Protein AF-A0A930IVH1-F1 (afdb_monomer_lite)

Radius of gyration: 24.21 Å; chains: 1; bounding box: 59×40×66 Å

Foldseek 3Di:
DVQDKAKEALDDPVTVDPPHDNDPVCVLFKHTMKIKGWDQDPVPRDIDMDIDDDIDGDCPNCVVVPDDDDDDDDDPDPPDDDDDDDPVPPDAADQVPDPPGDGDDLAVVDDPVQPDPPHQFEFAAAADFWAAFQVGDIHGQDADPPDGCHDHPGTHPPTGWHQDPVRDTDNPYYFHFAWDKDWDDPVLCPPVVNPHDRRQWRDWDDDPPDITTIGIDGDSVRGVVVVVVVVD

pLDDT: mean 92.39, std 6.96, range [52.5, 98.38]

Secondary structure (DSSP, 8-state):
--S--EEEE-BTTTB--TT-EE-HHHHHHEEEEEEEEEEE-TTT--EEEEEEEEEEE-TTTSTT-----------SSTT--------SSS-----TT-TT-----SBT-S-GGG-STTS--EEEE---SEEE-TTS-EEEPPEETTEESS-TTSBPTT--BEE-TTS-EE-SEEEE-SSEEEEE-HHHHT-GGGT--GGGEEEEEEETTEEEEEEEE-SHHHHHHHHHHHH-

Sequence (232 aa):
SDGKAITYASGGDDYAIPGAIIDPTFAKAFDGYVTAASAIDPETGRYYAMAEIMTSDNPTTNKDGNYKLSLEIYSKKDGQNVEVYGDARYVYFDSNKQSGFVNGTRNGSISDMACAANVISVGSYNVRNHWSSLDGYVYGYNKRGENDDFPPGEASRFSSFGTLADGRNLPLVCAPGASVISSVNTYAVNNPELGYTDAGLQGKLKKGDKTYYWHQSLGTSMATPVVAGAVA

Structure (mmCIF, N/CA/C/O backbone):
data_AF-A0A930IVH1-F1
#
_entry.id   AF-A0A930IVH1-F1
#
loop_
_atom_site.group_PDB
_atom_site.id
_atom_site.type_symbol
_atom_site.label_atom_id
_atom_site.label_alt_id
_atom_site.label_comp_id
_atom_site.label_asym_id
_atom_site.label_entity_id
_atom_site.label_seq_id
_atom_site.pdbx_PDB_ins_code
_atom_site.Cartn_x
_atom_site.Cartn_y
_atom_site.Cartn_z
_atom_site.occupancy
_atom_site.B_iso_or_equiv
_atom_site.auth_seq_id
_atom_site.auth_comp_id
_atom_site.auth_asym_id
_atom_site.auth_atom_id
_atom_site.pdbx_PDB_model_num
ATOM 1 N N . SER A 1 1 ? -24.393 8.430 17.017 1.00 52.50 1 SER A N 1
ATOM 2 C CA . SER A 1 1 ? -23.522 9.530 17.465 1.00 52.50 1 SER A CA 1
ATOM 3 C C . SER A 1 1 ? -23.779 10.714 16.560 1.00 52.50 1 SER A C 1
ATOM 5 O O . SER A 1 1 ? -23.997 10.521 15.370 1.00 52.50 1 SER A O 1
ATOM 7 N N . ASP A 1 2 ? -23.739 11.927 17.096 1.00 65.31 2 ASP A N 1
ATOM 8 C CA . ASP A 1 2 ? -24.010 13.174 16.358 1.00 65.31 2 ASP A CA 1
ATOM 9 C C . ASP A 1 2 ? -22.799 13.599 15.497 1.00 65.31 2 ASP A C 1
ATOM 11 O O . ASP A 1 2 ? -22.523 14.780 15.321 1.00 65.31 2 ASP A O 1
ATOM 15 N N . GLY A 1 3 ? -21.986 12.625 15.073 1.00 76.69 3 GLY A N 1
ATOM 16 C CA . GLY A 1 3 ? -20.692 12.801 14.411 1.00 76.69 3 GLY A CA 1
ATOM 17 C C . GLY A 1 3 ? -19.568 13.410 15.254 1.00 76.69 3 GLY A C 1
ATOM 18 O O . GLY A 1 3 ? -18.438 13.501 14.784 1.00 76.69 3 GLY A O 1
ATOM 19 N N . LYS A 1 4 ? -19.837 13.793 16.506 1.00 87.06 4 LYS A N 1
ATOM 20 C CA . LYS A 1 4 ? -18.813 14.331 17.409 1.0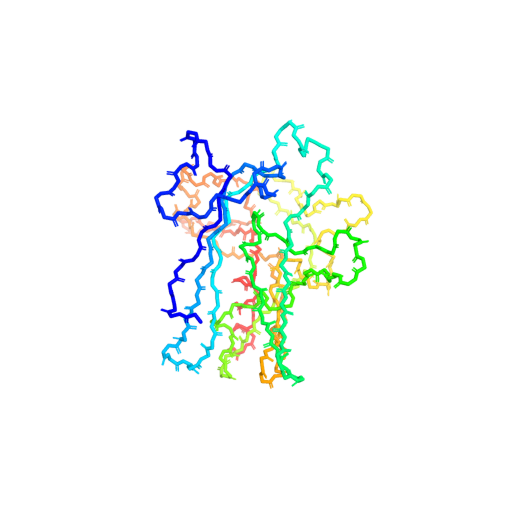0 87.06 4 LYS A CA 1
ATOM 21 C C . LYS A 1 4 ? -17.740 13.288 17.713 1.00 87.06 4 LYS A C 1
ATOM 23 O O . LYS A 1 4 ? -18.066 12.149 18.051 1.00 87.06 4 LYS A O 1
ATOM 28 N N . ALA A 1 5 ? -16.485 13.716 17.623 1.00 92.88 5 ALA A N 1
ATOM 29 C CA . ALA A 1 5 ? -15.344 12.913 18.023 1.00 92.88 5 ALA A CA 1
ATOM 30 C C . ALA A 1 5 ? -15.396 12.616 19.528 1.00 92.88 5 ALA A C 1
ATOM 32 O O . ALA A 1 5 ? -15.741 13.485 20.331 1.00 92.88 5 ALA A O 1
ATOM 33 N N . ILE A 1 6 ? -15.052 11.385 19.891 1.00 95.00 6 ILE A N 1
ATOM 34 C CA . ILE A 1 6 ? -14.871 10.940 21.270 1.00 95.00 6 ILE A CA 1
ATOM 35 C C . ILE A 1 6 ? -13.405 10.563 21.419 1.00 95.00 6 ILE A C 1
ATOM 37 O O . ILE A 1 6 ? -12.911 9.723 20.667 1.00 95.00 6 ILE A O 1
ATOM 41 N N . THR A 1 7 ? -12.731 11.167 22.392 1.00 96.12 7 THR A N 1
ATOM 42 C CA . THR A 1 7 ? -11.326 10.888 22.697 1.00 96.12 7 THR A CA 1
ATOM 43 C C . THR A 1 7 ? -11.219 10.240 24.064 1.00 96.12 7 THR A C 1
ATOM 45 O O . THR A 1 7 ? -11.707 10.792 25.048 1.00 96.12 7 THR A O 1
ATOM 48 N N . TYR A 1 8 ? -10.555 9.092 24.120 1.00 95.81 8 TYR A N 1
ATOM 49 C CA . TYR A 1 8 ? -10.077 8.466 25.347 1.00 95.81 8 TYR A CA 1
ATOM 50 C C . TYR A 1 8 ? -8.578 8.714 25.454 1.00 95.81 8 TYR A C 1
ATOM 52 O O . TYR A 1 8 ? -7.866 8.508 24.474 1.00 95.81 8 TYR A O 1
ATOM 60 N N . ALA A 1 9 ? -8.098 9.161 26.611 1.00 96.81 9 ALA A N 1
ATOM 61 C CA . ALA A 1 9 ? -6.682 9.455 26.825 1.00 96.81 9 ALA A CA 1
ATOM 62 C C . ALA A 1 9 ? -6.193 8.920 28.174 1.00 96.81 9 ALA A C 1
ATOM 64 O O . ALA A 1 9 ? -6.975 8.759 29.113 1.00 96.81 9 ALA A O 1
ATOM 65 N N . SER A 1 10 ? -4.886 8.670 28.277 1.00 95.62 10 SER A N 1
ATOM 66 C CA . SER A 1 10 ? -4.241 8.249 29.526 1.00 95.62 10 SER A CA 1
ATOM 67 C C . SER A 1 10 ? -4.133 9.385 30.552 1.00 95.62 10 SER A C 1
ATOM 69 O O . SER A 1 10 ? -4.006 9.128 31.748 1.00 95.62 10 SER A O 1
ATOM 71 N N . GLY A 1 11 ? -4.225 10.643 30.106 1.00 92.25 11 GLY A N 1
ATOM 72 C CA . GLY A 1 11 ? -4.070 11.826 30.952 1.00 92.25 11 GLY A CA 1
ATOM 73 C C . GLY A 1 11 ? -2.608 12.108 31.311 1.00 92.25 11 GLY A C 1
ATOM 74 O O . GLY A 1 11 ? -1.699 11.763 30.559 1.00 92.25 11 GLY A O 1
ATOM 75 N N . GLY A 1 12 ? -2.385 12.756 32.458 1.00 86.88 12 GLY A N 1
ATOM 76 C CA . GLY A 1 12 ? -1.064 13.270 32.844 1.00 86.88 12 GLY A CA 1
ATOM 77 C C . GLY A 1 12 ? -0.656 14.507 32.039 1.00 86.88 12 GLY A C 1
ATOM 78 O O . GLY A 1 12 ? -1.459 15.041 31.278 1.00 86.88 12 GLY A O 1
ATOM 79 N N . ASP A 1 13 ? 0.584 14.964 32.212 1.00 84.25 13 ASP A N 1
ATOM 80 C CA . ASP A 1 13 ? 1.069 16.199 31.576 1.00 84.25 13 ASP A CA 1
ATOM 81 C C . ASP A 1 13 ? 1.161 16.070 30.043 1.00 84.25 13 ASP A C 1
ATOM 83 O O . ASP A 1 13 ? 0.844 17.018 29.325 1.00 84.25 13 ASP A O 1
ATOM 87 N N . ASP A 1 14 ? 1.512 14.881 29.540 1.00 86.00 14 ASP A N 1
ATOM 88 C CA . ASP A 1 14 ? 1.735 14.633 28.108 1.00 86.00 14 ASP A CA 1
ATOM 89 C C . ASP A 1 14 ? 0.436 14.411 27.307 1.00 86.00 14 ASP A C 1
ATOM 91 O O . ASP A 1 14 ? 0.400 14.669 26.104 1.00 86.00 14 ASP A O 1
ATOM 95 N N . TYR A 1 15 ? -0.650 13.964 27.958 1.00 90.94 15 TYR A N 1
ATOM 96 C CA . TYR A 1 15 ? -1.922 13.626 27.296 1.00 90.94 15 TYR A CA 1
ATOM 97 C C . TYR A 1 15 ? -3.152 14.262 27.966 1.00 90.94 15 TYR A C 1
ATOM 99 O O . TYR A 1 15 ? -4.262 13.723 27.898 1.00 90.94 15 TYR A O 1
ATOM 107 N N . ALA A 1 16 ? -2.987 15.436 28.586 1.00 86.25 16 ALA A N 1
ATOM 108 C CA . ALA A 1 16 ? -4.082 16.278 29.082 1.00 86.25 16 ALA A CA 1
ATOM 109 C C . ALA A 1 16 ? -4.852 16.961 27.931 1.00 86.25 16 ALA A C 1
ATOM 111 O O . ALA A 1 16 ? -4.877 18.185 27.801 1.00 86.25 16 ALA A O 1
ATOM 112 N N . ILE A 1 17 ? -5.486 16.161 27.072 1.00 91.25 17 ILE A N 1
ATOM 113 C CA . ILE A 1 17 ? -6.228 16.642 25.904 1.00 91.25 17 ILE A CA 1
ATOM 114 C C . ILE A 1 17 ? -7.558 17.275 26.360 1.00 91.25 17 ILE A C 1
ATOM 116 O O . ILE A 1 17 ? -8.372 16.597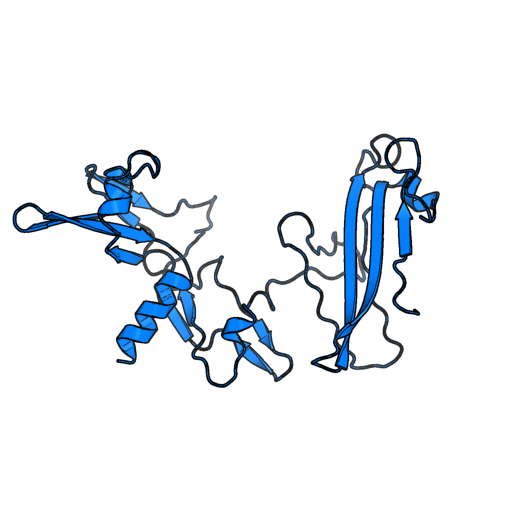 26.998 1.00 91.25 17 ILE A O 1
ATOM 120 N N . PRO A 1 18 ? -7.835 18.553 26.030 1.00 91.12 18 PRO A N 1
ATOM 121 C CA . PRO A 1 18 ? -9.088 19.202 26.405 1.00 91.12 18 PRO A CA 1
ATOM 122 C C . PRO A 1 18 ? -10.317 18.455 25.873 1.00 91.12 18 PRO A C 1
ATOM 124 O O . PRO A 1 18 ? -10.457 18.238 24.672 1.00 91.12 18 PRO A O 1
ATOM 127 N N . GLY A 1 19 ? -11.232 18.088 26.774 1.00 91.19 19 GLY A N 1
ATOM 128 C CA . GLY A 1 19 ? -12.469 17.380 26.428 1.00 91.19 19 GLY A CA 1
ATOM 129 C C . GLY A 1 19 ? -12.324 15.866 26.240 1.00 91.19 19 GLY A C 1
ATOM 130 O O . GLY A 1 19 ? -13.332 15.208 25.985 1.00 91.19 19 GLY A O 1
ATOM 131 N N . ALA A 1 20 ? -11.121 15.305 26.400 1.00 94.56 20 ALA A N 1
ATOM 132 C CA . ALA A 1 20 ? -10.932 13.861 26.412 1.00 94.56 20 ALA A CA 1
ATOM 133 C C . ALA A 1 20 ? -11.480 13.225 27.698 1.00 94.56 20 ALA A C 1
ATOM 135 O O . ALA A 1 20 ? -11.440 13.803 28.787 1.00 94.56 20 ALA A O 1
ATOM 136 N N . ILE A 1 21 ? -11.968 11.997 27.562 1.00 96.19 21 ILE A N 1
ATOM 137 C CA . ILE A 1 21 ? -12.344 11.134 28.672 1.00 96.19 21 ILE A CA 1
ATOM 138 C C . ILE A 1 21 ? -11.065 10.477 29.186 1.00 96.19 21 ILE A C 1
ATOM 140 O O . ILE A 1 21 ? -10.429 9.697 28.476 1.00 96.19 21 ILE A O 1
ATOM 144 N N . ILE A 1 22 ? -10.693 10.786 30.427 1.00 95.50 22 ILE A N 1
ATOM 145 C CA . ILE A 1 22 ? -9.582 10.104 31.090 1.00 95.50 22 ILE A CA 1
ATOM 146 C C . ILE A 1 22 ? -10.112 8.796 31.665 1.00 95.50 22 ILE A C 1
ATOM 148 O O . ILE A 1 22 ? -10.823 8.793 32.671 1.00 95.50 22 ILE A O 1
ATOM 152 N N . ASP A 1 23 ? -9.800 7.693 30.990 1.00 92.31 23 ASP A N 1
ATOM 153 C CA . ASP A 1 23 ? -10.243 6.361 31.390 1.00 92.31 23 ASP A CA 1
ATOM 154 C C . ASP A 1 23 ? -9.141 5.654 32.201 1.00 92.31 23 ASP A C 1
ATOM 156 O O . ASP A 1 23 ? -8.052 5.410 31.674 1.00 92.31 23 ASP A O 1
ATOM 160 N N . PRO A 1 24 ? -9.386 5.300 33.478 1.00 92.62 24 PRO A N 1
ATOM 161 C CA . PRO A 1 24 ? -8.371 4.667 34.320 1.00 92.62 24 PRO A CA 1
ATOM 162 C C . PRO A 1 24 ? -7.912 3.293 33.820 1.00 92.62 24 PRO A C 1
ATOM 164 O O . PRO A 1 24 ? -6.783 2.886 34.094 1.00 92.62 24 PRO A O 1
ATOM 167 N N . THR A 1 25 ? -8.772 2.560 33.108 1.00 93.56 25 THR A N 1
ATOM 168 C CA . THR A 1 25 ? -8.421 1.256 32.529 1.00 93.56 25 THR A CA 1
ATOM 169 C C . THR A 1 25 ? -7.484 1.453 31.347 1.00 93.56 25 THR A C 1
ATOM 171 O O . THR A 1 25 ? -6.465 0.768 31.257 1.00 93.56 25 THR A O 1
ATOM 174 N N . PHE A 1 26 ? -7.787 2.427 30.486 1.00 94.81 26 PHE A N 1
ATOM 175 C CA . PHE A 1 26 ? -6.919 2.830 29.388 1.00 94.81 26 PHE A CA 1
ATOM 176 C C . PHE A 1 26 ? -5.565 3.323 29.909 1.00 94.81 26 PHE A C 1
ATOM 178 O O . PHE A 1 26 ? -4.544 2.784 29.501 1.00 94.81 26 PHE A O 1
ATOM 185 N N . ALA A 1 27 ? -5.545 4.246 30.877 1.00 94.88 27 ALA A N 1
ATOM 186 C CA . ALA A 1 27 ? -4.315 4.795 31.461 1.00 94.88 27 ALA A CA 1
ATOM 187 C C . ALA A 1 27 ? -3.441 3.736 32.157 1.00 94.88 27 ALA A C 1
ATOM 189 O O . ALA A 1 27 ? -2.220 3.846 32.197 1.00 94.88 27 ALA A O 1
ATOM 190 N N . LYS A 1 28 ? -4.052 2.676 32.701 1.00 94.50 28 LYS A N 1
ATOM 191 C CA . LYS A 1 28 ? -3.312 1.530 33.248 1.00 94.50 28 LYS A CA 1
ATOM 192 C C . LYS A 1 28 ? -2.641 0.703 32.146 1.00 94.50 28 LYS A C 1
ATOM 194 O O . LYS A 1 28 ? -1.609 0.081 32.394 1.00 94.50 28 LYS A O 1
ATOM 199 N N . ALA A 1 29 ? -3.228 0.617 30.961 1.00 96.12 29 ALA A N 1
ATOM 200 C CA . ALA A 1 29 ? -2.710 -0.219 29.883 1.00 96.12 29 ALA A CA 1
ATOM 201 C C . ALA A 1 29 ? -1.772 0.545 28.935 1.00 96.12 29 ALA A C 1
ATOM 203 O O . ALA A 1 29 ? -0.808 -0.032 28.428 1.00 96.12 29 ALA A O 1
ATOM 204 N N . PHE A 1 30 ? -2.024 1.832 28.718 1.00 96.12 30 PHE A N 1
ATOM 205 C CA . PHE A 1 30 ? -1.433 2.606 27.636 1.00 96.12 30 PHE A CA 1
ATOM 206 C C . PHE A 1 30 ? -1.088 4.028 28.068 1.00 96.12 30 PHE A C 1
ATOM 208 O O . PHE A 1 30 ? -1.799 4.630 28.871 1.00 96.12 30 PHE A O 1
ATOM 215 N N . ASP A 1 31 ? -0.049 4.570 27.438 1.00 95.56 31 ASP A N 1
ATOM 216 C CA . ASP A 1 31 ? 0.239 6.001 27.405 1.00 95.56 31 ASP A CA 1
ATOM 217 C C . ASP A 1 31 ? -0.151 6.517 26.016 1.00 95.56 31 ASP A C 1
ATOM 219 O O . ASP A 1 31 ? 0.299 5.963 25.007 1.00 95.56 31 ASP A O 1
ATOM 223 N N . GLY A 1 32 ? -1.028 7.521 25.947 1.00 95.94 32 GLY A N 1
ATOM 224 C CA . GLY A 1 32 ? -1.514 8.054 24.675 1.00 95.94 32 GLY A CA 1
ATOM 225 C C . GLY A 1 32 ? -3.001 8.386 24.642 1.00 95.94 32 GLY A C 1
ATOM 226 O O . GLY A 1 32 ? -3.624 8.685 25.664 1.00 95.94 32 GLY A O 1
ATOM 227 N N . TYR A 1 33 ? -3.579 8.319 23.443 1.00 95.88 33 TYR A N 1
ATOM 228 C CA . TYR A 1 33 ? -4.999 8.518 23.193 1.00 95.88 33 TYR A CA 1
ATOM 229 C C . TYR A 1 33 ? -5.530 7.711 22.002 1.00 95.88 33 TYR A C 1
ATOM 231 O O . TYR A 1 33 ? -4.803 7.312 21.087 1.00 95.88 33 TYR A O 1
ATOM 239 N N . VAL A 1 34 ? -6.847 7.519 22.010 1.00 95.75 34 VAL A N 1
ATOM 240 C CA . VAL A 1 34 ? -7.644 7.031 20.885 1.00 95.75 34 VAL A CA 1
ATOM 241 C C . VAL A 1 34 ? -8.788 8.009 20.671 1.00 95.75 34 VAL A C 1
ATOM 243 O O . VAL A 1 34 ? -9.595 8.230 21.575 1.00 95.75 34 VAL A O 1
ATOM 246 N N . THR A 1 35 ? -8.879 8.575 19.474 1.00 95.44 35 THR A N 1
ATOM 247 C CA . THR A 1 35 ? -9.996 9.424 19.059 1.00 95.44 35 THR A CA 1
ATOM 248 C C . THR A 1 35 ? -10.789 8.703 17.989 1.00 95.44 35 THR A C 1
ATOM 250 O O . THR A 1 35 ? -10.210 8.251 17.010 1.00 95.44 35 THR A O 1
ATOM 253 N N . ALA A 1 36 ? -12.108 8.620 18.135 1.00 94.88 36 ALA A N 1
ATOM 254 C CA . ALA A 1 36 ? -12.986 8.065 17.114 1.00 94.88 36 ALA A CA 1
ATOM 255 C C . ALA A 1 36 ? -14.117 9.036 16.779 1.00 94.88 36 ALA A C 1
ATOM 257 O O . ALA A 1 36 ? -14.736 9.626 17.665 1.00 94.88 36 ALA A O 1
ATOM 258 N N . ALA A 1 37 ? -14.417 9.171 15.493 1.00 94.75 37 ALA A N 1
ATOM 259 C CA . ALA A 1 37 ? -15.559 9.920 14.990 1.00 94.75 37 ALA A CA 1
ATOM 260 C C . ALA A 1 37 ? -16.257 9.122 13.890 1.00 94.75 37 ALA A C 1
ATOM 262 O O . ALA A 1 37 ? -15.670 8.237 13.271 1.00 94.75 37 ALA A O 1
ATOM 263 N N . SER A 1 38 ? -17.521 9.440 13.638 1.00 94.50 38 SER A N 1
ATOM 264 C CA . SER A 1 38 ? -18.328 8.784 12.611 1.00 94.50 38 SER A CA 1
ATOM 265 C C . SER A 1 38 ? -19.026 9.816 11.749 1.00 94.50 38 SER A C 1
ATOM 267 O O . SER A 1 38 ? -19.477 10.832 12.271 1.00 94.50 38 SER A O 1
ATOM 269 N N . ALA A 1 39 ? -19.227 9.523 10.476 1.00 94.19 39 ALA A N 1
ATOM 270 C CA . ALA A 1 39 ? -20.018 10.363 9.593 1.00 94.19 39 ALA A CA 1
ATOM 271 C C . ALA A 1 39 ? -20.742 9.513 8.544 1.00 94.19 39 ALA A C 1
ATOM 273 O O . ALA A 1 39 ? -20.589 8.290 8.483 1.00 94.19 39 ALA A O 1
ATOM 274 N N . ILE A 1 40 ? -21.591 10.176 7.765 1.00 94.19 40 ILE A N 1
ATOM 275 C CA . ILE A 1 40 ? -22.180 9.618 6.553 1.00 94.19 40 ILE A CA 1
ATOM 276 C C . ILE A 1 40 ? -21.454 10.297 5.403 1.00 94.19 40 ILE A C 1
ATOM 278 O O . ILE A 1 40 ? -21.450 11.525 5.326 1.00 94.19 40 ILE A O 1
ATOM 282 N N . ASP A 1 41 ? -20.824 9.498 4.555 1.00 90.81 41 ASP A N 1
ATOM 283 C CA . ASP A 1 41 ? -20.195 9.958 3.326 1.00 90.81 41 ASP A CA 1
ATOM 284 C C . ASP A 1 41 ? -21.289 10.559 2.417 1.00 90.81 41 ASP A C 1
ATOM 286 O O . ASP A 1 41 ? -22.265 9.864 2.103 1.00 90.81 41 ASP A O 1
ATOM 290 N N . PRO A 1 42 ? -21.215 11.858 2.074 1.00 92.81 42 PRO A N 1
ATOM 291 C CA . PRO A 1 42 ? -22.301 12.534 1.372 1.00 92.81 42 PRO A CA 1
ATOM 292 C C . PRO A 1 42 ? -22.464 12.073 -0.083 1.00 92.81 42 PRO A C 1
ATOM 294 O O . PRO A 1 42 ? -23.560 12.190 -0.630 1.00 92.81 42 PRO A O 1
ATOM 297 N N . GLU A 1 43 ? -21.420 11.527 -0.703 1.00 91.75 43 GLU A N 1
ATOM 298 C CA . GLU A 1 43 ? -21.428 11.050 -2.085 1.00 91.75 43 GLU A CA 1
ATOM 299 C C . GLU A 1 43 ? -22.063 9.659 -2.217 1.00 91.75 43 GLU A C 1
ATOM 301 O O . GLU A 1 43 ? -22.797 9.384 -3.169 1.00 91.75 43 GLU A O 1
ATOM 306 N N . THR A 1 44 ? -21.789 8.770 -1.265 1.00 89.31 44 THR A N 1
ATOM 307 C CA . THR A 1 44 ? -22.203 7.359 -1.299 1.00 89.31 44 THR A CA 1
ATOM 308 C C . THR A 1 44 ? -23.370 7.049 -0.365 1.00 89.31 44 THR A C 1
ATOM 310 O O . THR A 1 44 ? -23.994 5.992 -0.488 1.00 89.31 44 THR A O 1
ATOM 313 N N . GLY A 1 45 ? -23.653 7.933 0.595 1.00 91.75 45 GLY A N 1
ATOM 314 C CA . GLY A 1 45 ? -24.624 7.711 1.666 1.00 91.75 45 GLY A CA 1
ATOM 315 C C . GLY A 1 45 ? -24.209 6.623 2.662 1.00 91.75 45 GLY A C 1
ATOM 316 O O . GLY A 1 45 ? -25.040 6.167 3.451 1.00 91.75 45 GLY A O 1
ATOM 317 N N . ARG A 1 46 ? -22.952 6.160 2.623 1.00 90.25 46 ARG A N 1
ATOM 318 C CA . ARG A 1 46 ? -22.458 5.092 3.499 1.00 90.25 46 ARG A CA 1
ATOM 319 C C . ARG A 1 46 ? -22.001 5.651 4.840 1.00 90.25 46 ARG A C 1
ATOM 321 O O . ARG A 1 46 ? -21.380 6.706 4.918 1.00 90.25 46 ARG A O 1
ATOM 328 N N . TYR A 1 47 ? -22.279 4.906 5.904 1.00 91.81 47 TYR A N 1
ATOM 329 C CA . TYR A 1 47 ? -21.708 5.189 7.216 1.00 91.81 47 TYR A CA 1
ATOM 330 C C . TYR A 1 47 ? -20.225 4.831 7.221 1.00 91.81 47 TYR A C 1
ATOM 332 O O . TYR A 1 47 ? -19.858 3.735 6.799 1.00 91.81 47 TYR A O 1
ATOM 340 N N . TYR A 1 48 ? -19.398 5.715 7.765 1.00 92.69 48 TYR A N 1
ATOM 341 C CA . TYR A 1 48 ? -18.003 5.419 8.055 1.00 92.69 48 TYR A CA 1
ATOM 342 C C . TYR A 1 48 ? -17.618 5.915 9.448 1.00 92.69 48 TYR A C 1
ATOM 344 O O . TYR A 1 48 ? -18.261 6.796 10.029 1.00 92.69 48 TYR A O 1
ATOM 352 N N . ALA A 1 49 ? -16.557 5.325 9.987 1.00 93.75 49 ALA A N 1
ATOM 353 C CA . ALA A 1 49 ? -15.897 5.788 11.192 1.00 93.75 49 ALA A CA 1
ATOM 354 C C . ALA A 1 49 ? -14.402 5.927 10.920 1.00 93.75 49 ALA A C 1
ATOM 356 O O . ALA A 1 49 ? -13.825 5.141 10.171 1.00 93.75 49 ALA A O 1
ATOM 357 N N . MET A 1 50 ? -13.788 6.931 11.529 1.00 93.44 50 MET A N 1
ATOM 358 C CA . MET A 1 50 ? -12.345 7.123 11.516 1.00 93.44 50 MET A CA 1
ATOM 359 C C . MET A 1 50 ? -11.844 7.098 12.946 1.00 93.44 50 MET A C 1
ATOM 361 O O . MET A 1 50 ? -12.465 7.692 13.832 1.00 93.44 50 MET A O 1
ATOM 365 N N . ALA A 1 51 ? -10.722 6.416 13.145 1.00 93.62 51 ALA A N 1
ATOM 366 C CA . ALA A 1 51 ? -10.013 6.398 14.406 1.00 93.62 51 ALA A CA 1
ATOM 367 C C . ALA A 1 51 ? -8.603 6.953 14.207 1.00 93.62 51 ALA A C 1
ATOM 369 O O . ALA A 1 51 ? -7.880 6.524 13.309 1.00 93.62 51 ALA A O 1
ATOM 370 N N . GLU A 1 52 ? -8.223 7.892 15.060 1.00 93.56 52 GLU A N 1
ATOM 371 C CA . GLU A 1 52 ? -6.849 8.330 15.242 1.00 93.56 52 GLU A CA 1
ATOM 372 C C . GLU A 1 52 ? -6.310 7.668 16.507 1.00 93.56 52 GLU A C 1
ATOM 374 O O . GLU A 1 52 ? -6.949 7.696 17.561 1.00 93.56 52 GLU A O 1
ATOM 379 N N . ILE A 1 53 ? -5.148 7.035 16.384 1.00 93.38 53 ILE A N 1
ATOM 380 C CA . ILE A 1 53 ? -4.557 6.221 17.439 1.00 93.38 53 ILE A CA 1
ATOM 381 C C . ILE A 1 53 ? -3.110 6.670 17.607 1.00 93.38 53 ILE A C 1
ATOM 383 O O . ILE A 1 53 ? -2.299 6.520 16.695 1.00 93.38 53 ILE A O 1
ATOM 387 N N . MET A 1 54 ? -2.788 7.188 18.789 1.00 93.75 54 MET A N 1
ATOM 388 C CA . MET A 1 54 ? -1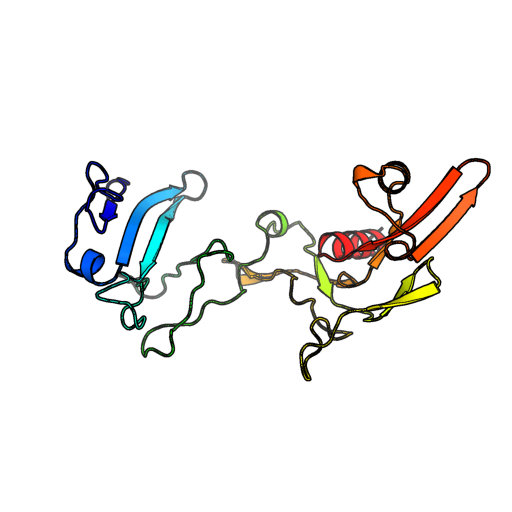.420 7.468 19.211 1.00 93.75 54 MET A CA 1
ATOM 389 C C . MET A 1 54 ? -1.244 6.871 20.595 1.00 93.75 54 MET A C 1
ATOM 391 O O . MET A 1 54 ? -1.689 7.441 21.582 1.00 93.75 54 MET A O 1
ATOM 395 N N . THR A 1 55 ? -0.639 5.693 20.672 1.00 92.56 55 THR A N 1
ATOM 396 C CA . THR A 1 55 ? -0.477 4.980 21.940 1.00 92.56 55 THR A CA 1
ATOM 397 C C . THR A 1 55 ? 0.767 4.109 21.923 1.00 92.56 55 THR A C 1
ATOM 399 O O . THR A 1 55 ? 1.151 3.554 20.892 1.00 92.56 55 THR A O 1
ATOM 402 N N . SER A 1 56 ? 1.365 3.977 23.101 1.00 93.62 56 SER A N 1
ATOM 403 C CA . SER A 1 56 ? 2.312 2.927 23.455 1.00 93.62 56 SER A CA 1
ATOM 404 C C . SER A 1 56 ? 1.828 2.170 24.691 1.00 93.62 56 SER A C 1
ATOM 406 O O . SER A 1 56 ? 0.976 2.663 25.435 1.00 93.62 56 SER A O 1
ATOM 408 N N . ASP A 1 57 ? 2.392 0.988 24.941 1.00 95.56 57 ASP A N 1
ATOM 409 C CA . ASP A 1 57 ? 2.195 0.278 26.208 1.00 95.56 57 ASP A CA 1
ATOM 410 C C . ASP A 1 57 ? 2.667 1.162 27.376 1.00 95.56 57 ASP A C 1
ATOM 412 O O . ASP A 1 57 ? 3.735 1.775 27.302 1.00 95.56 57 ASP A O 1
ATOM 416 N N . ASN A 1 58 ? 1.888 1.221 28.463 1.00 95.06 58 ASN A N 1
ATOM 417 C CA . ASN A 1 58 ? 2.330 1.916 29.669 1.00 95.06 58 ASN A CA 1
ATOM 418 C C . ASN A 1 58 ? 3.601 1.226 30.214 1.00 95.06 58 ASN A C 1
ATOM 420 O O . ASN A 1 58 ? 3.562 0.023 30.515 1.00 95.06 58 ASN A O 1
ATOM 424 N N . PRO A 1 59 ? 4.711 1.958 30.416 1.00 93.56 59 PRO A N 1
ATOM 425 C CA . PRO A 1 59 ? 6.018 1.377 30.720 1.00 93.56 59 PRO A CA 1
ATOM 426 C C . PRO A 1 59 ? 6.103 0.769 32.124 1.00 93.56 59 PRO A C 1
ATOM 428 O O . PRO A 1 59 ? 7.064 0.066 32.434 1.00 93.56 59 PRO A O 1
ATOM 431 N N . THR A 1 60 ? 5.118 1.033 32.985 1.00 93.69 60 THR A N 1
ATOM 432 C CA . THR A 1 60 ? 5.078 0.534 34.362 1.00 93.69 60 THR A CA 1
ATOM 433 C C . THR A 1 60 ? 4.060 -0.592 34.512 1.00 93.69 60 THR A C 1
ATOM 435 O O . THR A 1 60 ? 4.398 -1.675 34.993 1.00 93.69 60 THR A O 1
ATOM 438 N N . THR A 1 61 ? 2.813 -0.360 34.099 1.00 95.31 61 THR A N 1
ATOM 439 C CA . THR A 1 61 ? 1.678 -1.260 34.364 1.00 95.31 61 THR A CA 1
ATOM 440 C C . THR A 1 61 ? 1.320 -2.180 33.197 1.00 95.31 61 THR A C 1
ATOM 442 O O . THR A 1 61 ? 0.581 -3.144 33.409 1.00 95.31 61 THR A O 1
ATOM 445 N N . ASN A 1 62 ? 1.888 -1.954 32.008 1.00 96.00 62 ASN A N 1
ATOM 446 C CA . ASN A 1 62 ? 1.777 -2.837 30.842 1.00 96.00 62 ASN A CA 1
ATOM 447 C C . ASN A 1 62 ? 3.141 -3.145 30.190 1.00 96.00 62 ASN A C 1
ATOM 449 O O . ASN A 1 62 ? 3.222 -3.457 29.008 1.00 96.00 62 ASN A O 1
ATOM 453 N N . LYS A 1 63 ? 4.230 -3.104 30.966 1.00 94.06 63 LYS A N 1
ATOM 454 C CA . LYS A 1 63 ? 5.605 -3.312 30.472 1.00 94.06 63 LYS A CA 1
ATOM 455 C C . LYS A 1 63 ? 5.828 -4.636 29.724 1.00 94.06 63 LYS A C 1
ATOM 457 O O . LYS A 1 63 ? 6.691 -4.720 28.859 1.00 94.06 63 LYS A O 1
ATOM 462 N N . ASP A 1 64 ? 5.067 -5.667 30.086 1.00 92.50 64 ASP A N 1
ATOM 463 C CA . ASP A 1 64 ? 5.176 -7.012 29.514 1.00 92.50 64 ASP A CA 1
ATOM 464 C C . ASP A 1 64 ? 4.223 -7.199 28.312 1.00 92.50 64 ASP A C 1
ATOM 466 O O . ASP A 1 64 ? 4.174 -8.275 27.720 1.00 92.50 64 ASP A O 1
ATOM 470 N N . GLY A 1 65 ? 3.449 -6.166 27.949 1.00 89.62 65 GLY A N 1
ATOM 471 C CA . GLY A 1 65 ? 2.516 -6.186 26.822 1.00 89.62 65 GLY A CA 1
ATOM 472 C C . GLY A 1 65 ? 1.303 -7.098 27.028 1.00 89.62 65 GLY A C 1
ATOM 473 O O . GLY A 1 65 ? 0.773 -7.630 26.052 1.00 89.62 65 GLY A O 1
ATOM 474 N N . ASN A 1 66 ? 0.875 -7.300 28.278 1.00 90.25 66 ASN A N 1
ATOM 475 C CA . ASN A 1 66 ? -0.256 -8.165 28.636 1.00 90.25 66 ASN A CA 1
ATOM 476 C C . ASN A 1 66 ? -1.622 -7.565 28.266 1.00 90.25 66 ASN A C 1
ATOM 478 O O . ASN A 1 66 ? -2.595 -8.305 28.132 1.00 90.25 66 ASN A O 1
ATOM 482 N N . TYR A 1 67 ? -1.706 -6.244 28.101 1.00 92.38 67 TYR A N 1
ATOM 483 C CA . TYR A 1 67 ? -2.887 -5.560 27.583 1.00 92.38 67 TYR A CA 1
ATOM 484 C C . TYR A 1 67 ? -2.637 -5.138 26.134 1.00 92.38 67 TYR A C 1
ATOM 486 O O . TYR A 1 67 ? -1.572 -4.614 25.805 1.00 92.38 67 TYR A O 1
ATOM 494 N N . LYS A 1 68 ? -3.628 -5.366 25.267 1.00 91.75 68 LYS A N 1
ATOM 495 C CA . LYS A 1 68 ? -3.608 -4.987 23.849 1.00 91.75 68 LYS A CA 1
ATOM 496 C C . LYS A 1 68 ? -4.855 -4.191 23.507 1.00 91.75 68 LYS A C 1
ATOM 498 O O . LYS A 1 68 ? -5.939 -4.489 24.007 1.00 91.75 68 LYS A O 1
ATOM 503 N N . LEU A 1 69 ? -4.689 -3.177 22.662 1.00 92.00 69 LEU A N 1
ATOM 504 C CA . LEU A 1 69 ? -5.811 -2.435 22.110 1.00 92.00 69 LEU A CA 1
ATOM 505 C C . LEU A 1 69 ? -6.522 -3.331 21.094 1.00 92.00 69 LEU A C 1
ATOM 507 O O . LEU A 1 69 ? -5.874 -3.931 20.237 1.00 92.00 69 LEU A O 1
ATOM 511 N N . SER A 1 70 ? -7.843 -3.430 21.199 1.00 92.44 70 SER A N 1
ATOM 512 C CA . SER A 1 70 ? -8.654 -4.236 20.293 1.00 92.44 70 SER A CA 1
ATOM 513 C C . SER A 1 70 ? -9.797 -3.411 19.706 1.00 92.44 70 SER A C 1
ATOM 515 O O . SER A 1 70 ? -10.237 -2.427 20.301 1.00 92.44 70 SER A O 1
ATOM 517 N N . LEU A 1 71 ? -10.237 -3.794 18.507 1.00 92.00 71 LEU A N 1
ATOM 518 C CA . LEU A 1 71 ? -11.380 -3.204 17.822 1.00 92.00 71 LEU A CA 1
ATOM 519 C C . LEU A 1 71 ? -12.485 -4.251 17.750 1.00 92.00 71 LEU A C 1
ATOM 521 O O . LEU A 1 71 ? -12.321 -5.287 17.108 1.00 92.00 71 LEU A O 1
ATOM 525 N N . GLU A 1 72 ? -13.614 -3.954 18.380 1.00 92.12 72 GLU A N 1
ATOM 526 C CA . GLU A 1 72 ? -14.792 -4.812 18.365 1.00 92.12 72 GLU A CA 1
ATOM 527 C C . GLU A 1 72 ? -15.926 -4.119 17.609 1.00 92.12 72 GLU A C 1
ATOM 529 O O . GLU A 1 72 ? -16.271 -2.967 17.881 1.00 92.12 72 GLU A O 1
ATOM 534 N N . ILE A 1 73 ? -16.502 -4.821 16.634 1.00 90.50 73 ILE A N 1
ATOM 535 C CA . ILE A 1 73 ? -17.554 -4.297 15.763 1.00 90.50 73 ILE A CA 1
ATOM 536 C C . ILE A 1 73 ? -18.785 -5.178 15.928 1.00 90.50 73 ILE A C 1
ATOM 538 O O . ILE A 1 73 ? -18.757 -6.373 15.645 1.00 90.50 73 ILE A O 1
ATOM 542 N N . TYR A 1 74 ? -19.881 -4.559 16.356 1.00 89.81 74 TYR A N 1
ATOM 543 C CA . TYR A 1 74 ? -21.154 -5.226 16.595 1.00 89.81 74 TYR A CA 1
ATOM 544 C C . TYR A 1 74 ? -22.216 -4.702 15.634 1.00 89.81 74 TYR A C 1
ATOM 546 O O . TYR A 1 74 ? -22.363 -3.492 15.451 1.00 89.81 74 TYR A O 1
ATOM 554 N N . SER A 1 75 ? -23.011 -5.609 15.069 1.00 89.00 75 SER A N 1
ATOM 555 C CA . SER A 1 75 ? -24.182 -5.251 14.270 1.00 89.00 75 SER A CA 1
ATOM 556 C C . SER A 1 75 ? -25.470 -5.597 15.010 1.00 89.00 75 SER A C 1
ATOM 558 O O . SER A 1 75 ? -25.590 -6.656 15.617 1.00 89.00 75 SER A O 1
ATOM 560 N N . LYS A 1 76 ? -26.473 -4.716 14.913 1.00 90.06 76 LYS A N 1
ATOM 561 C CA . LYS A 1 76 ? -27.842 -4.992 15.388 1.00 90.06 76 LYS A CA 1
ATOM 562 C C . LYS A 1 76 ? -28.642 -5.878 14.426 1.00 90.06 76 LYS A C 1
ATOM 564 O O . LYS A 1 76 ? -29.753 -6.278 14.759 1.00 90.06 76 LYS A O 1
ATOM 569 N N . LYS A 1 77 ? -28.134 -6.088 13.209 1.00 92.38 77 LYS A N 1
ATOM 570 C CA . LYS A 1 77 ? -28.787 -6.848 12.140 1.00 92.38 77 LYS A CA 1
ATOM 571 C C . LYS A 1 77 ? -27.797 -7.813 11.506 1.00 92.38 77 LYS A C 1
ATOM 573 O O . LYS A 1 77 ? -26.659 -7.432 11.228 1.00 92.38 77 LYS A O 1
ATOM 578 N N . ASP A 1 78 ? -28.258 -9.013 11.205 1.00 89.75 78 ASP A N 1
ATOM 579 C CA . ASP A 1 78 ? -27.449 -10.001 10.500 1.00 89.75 78 ASP A CA 1
ATOM 580 C C . ASP A 1 78 ? -27.145 -9.555 9.059 1.00 89.75 78 ASP A C 1
ATOM 582 O O . ASP A 1 78 ? -27.875 -8.757 8.461 1.00 89.75 78 ASP A O 1
ATOM 586 N N . GLY A 1 79 ? -26.041 -10.062 8.504 1.00 86.38 79 GLY A N 1
ATOM 587 C CA . GLY A 1 79 ? -25.646 -9.826 7.110 1.00 86.38 79 GLY A CA 1
ATOM 588 C C . GLY A 1 79 ? -25.069 -8.437 6.808 1.00 86.38 79 GLY A C 1
ATOM 589 O O . GLY A 1 79 ? -24.990 -8.061 5.642 1.00 86.38 79 GLY A O 1
ATOM 590 N N . GLN A 1 80 ? -24.690 -7.655 7.824 1.00 87.94 80 GLN A N 1
ATOM 591 C CA . GLN A 1 80 ? -23.946 -6.407 7.618 1.00 87.94 80 GLN A CA 1
ATOM 592 C C . GLN A 1 80 ? -22.456 -6.694 7.415 1.00 87.94 80 GLN A C 1
ATOM 594 O O . GLN A 1 80 ? -21.880 -7.508 8.135 1.00 87.94 80 GLN A O 1
ATOM 599 N N . ASN A 1 81 ? -21.837 -5.977 6.478 1.00 86.94 81 ASN A N 1
ATOM 600 C CA . ASN A 1 81 ? -20.398 -6.016 6.240 1.00 86.94 81 ASN A CA 1
ATOM 601 C C . ASN A 1 81 ? -19.775 -4.682 6.651 1.00 86.94 81 ASN A C 1
ATOM 603 O O . ASN A 1 81 ? -20.346 -3.623 6.385 1.00 86.94 81 ASN A O 1
ATOM 607 N N . VAL A 1 82 ? -18.601 -4.743 7.275 1.00 89.62 82 VAL A N 1
ATOM 608 C CA . VAL A 1 82 ? -17.778 -3.574 7.591 1.00 89.62 82 VAL A CA 1
ATOM 609 C C . VAL A 1 82 ? -16.383 -3.828 7.047 1.00 89.62 82 VAL A C 1
ATOM 611 O O . VAL A 1 82 ? -15.777 -4.860 7.329 1.00 89.62 82 VAL A O 1
ATOM 614 N N . GLU A 1 83 ? -15.890 -2.880 6.263 1.00 91.06 83 GLU A N 1
ATOM 615 C CA . GLU A 1 83 ? -14.521 -2.870 5.766 1.00 91.06 83 GLU A CA 1
ATOM 616 C C . GLU A 1 83 ? -13.687 -1.989 6.697 1.00 91.06 83 GLU A C 1
ATOM 618 O O . GLU A 1 83 ? -14.079 -0.865 7.019 1.00 91.06 83 GLU A O 1
ATOM 623 N N . VAL A 1 84 ? -12.559 -2.516 7.173 1.00 92.56 84 VAL A N 1
ATOM 624 C CA . VAL A 1 84 ? -11.685 -1.818 8.119 1.00 92.56 84 VAL A CA 1
ATOM 625 C C . VAL A 1 84 ? -10.290 -1.747 7.530 1.00 92.56 84 VAL A C 1
ATOM 627 O O . VAL A 1 84 ? -9.682 -2.770 7.213 1.00 92.56 84 VAL A O 1
ATOM 630 N N . TYR A 1 85 ? -9.778 -0.528 7.416 1.00 91.94 85 TYR A N 1
ATOM 631 C CA . TYR A 1 85 ? -8.474 -0.250 6.836 1.00 91.94 85 TYR A CA 1
ATOM 632 C C . TYR A 1 85 ? -7.576 0.403 7.882 1.00 91.94 85 TYR A C 1
ATOM 634 O O . TYR A 1 85 ? -8.000 1.297 8.612 1.00 91.94 85 TYR A O 1
ATOM 642 N N . GLY A 1 86 ? -6.336 -0.073 7.959 1.00 90.12 86 GLY A N 1
ATOM 643 C CA . GLY A 1 86 ? -5.260 0.582 8.695 1.00 90.12 86 GLY A CA 1
ATOM 644 C C . GLY A 1 86 ? -4.327 1.309 7.733 1.00 90.12 86 GLY A C 1
ATOM 645 O O . GLY A 1 86 ? -4.413 1.139 6.517 1.00 90.12 86 GLY A O 1
ATOM 646 N N . ASP A 1 87 ? -3.386 2.072 8.277 1.00 83.50 87 ASP A N 1
ATOM 647 C CA . ASP A 1 87 ? -2.333 2.722 7.486 1.00 83.50 87 ASP A CA 1
ATOM 648 C C . ASP A 1 87 ? -1.266 1.734 6.971 1.00 83.50 87 ASP A C 1
ATOM 650 O O . ASP A 1 87 ? -0.391 2.112 6.191 1.00 83.50 87 ASP A O 1
ATOM 654 N N . ALA A 1 88 ? -1.328 0.475 7.431 1.00 73.25 88 ALA A N 1
ATOM 655 C CA . ALA A 1 88 ? -0.384 -0.603 7.150 1.00 73.25 88 ALA A CA 1
ATOM 656 C C . ALA A 1 88 ? 1.085 -0.248 7.455 1.00 73.25 88 ALA A C 1
ATOM 658 O O . ALA A 1 88 ? 1.997 -0.898 6.938 1.00 73.25 88 ALA A O 1
ATOM 659 N N . ARG A 1 89 ? 1.315 0.772 8.293 1.00 83.06 89 ARG A N 1
ATOM 660 C CA . ARG A 1 89 ? 2.640 1.238 8.712 1.00 83.06 89 ARG A CA 1
ATOM 661 C C . ARG A 1 89 ? 2.798 1.146 10.220 1.00 83.06 89 ARG A C 1
ATOM 663 O O . ARG A 1 89 ? 3.793 0.581 10.678 1.00 83.06 89 ARG A O 1
ATOM 670 N N . TYR A 1 90 ? 1.819 1.646 10.965 1.00 86.50 90 TYR A N 1
ATOM 671 C CA . TYR A 1 90 ? 1.808 1.638 12.425 1.00 86.50 90 TYR A CA 1
ATOM 672 C C . TYR A 1 90 ? 0.637 0.835 12.994 1.00 86.50 90 TYR A C 1
ATOM 674 O O . TYR A 1 90 ? 0.763 0.272 14.079 1.00 86.50 90 TYR A O 1
ATOM 682 N N . VAL A 1 91 ? -0.466 0.716 12.250 1.00 88.50 91 VAL A N 1
ATOM 683 C CA . VAL A 1 91 ? -1.662 -0.019 12.670 1.00 88.50 91 VAL A CA 1
ATOM 684 C C . VAL A 1 91 ? -1.830 -1.281 11.828 1.00 88.50 91 VAL A C 1
ATOM 686 O O . VAL A 1 91 ? -1.985 -1.223 10.606 1.00 88.50 91 VAL A O 1
ATOM 689 N N . TYR A 1 92 ? -1.845 -2.430 12.504 1.00 88.81 92 TYR A N 1
ATOM 690 C CA . TYR A 1 92 ? -2.075 -3.744 11.906 1.00 88.81 92 TYR A CA 1
ATOM 691 C C . TYR A 1 92 ? -3.153 -4.488 12.691 1.00 88.81 92 TYR A C 1
ATOM 693 O O . TYR A 1 92 ? -3.201 -4.410 13.918 1.00 88.81 92 TYR A O 1
ATOM 701 N N . PHE A 1 93 ? -3.990 -5.244 11.985 1.00 91.69 93 PHE A N 1
ATOM 702 C CA . PHE A 1 93 ? -4.987 -6.109 12.608 1.00 91.69 93 PHE A CA 1
ATOM 703 C C . PHE A 1 93 ? -4.425 -7.520 12.760 1.00 91.69 93 PHE A C 1
ATOM 705 O O . PHE A 1 93 ? -4.077 -8.170 11.773 1.00 91.69 93 PHE A O 1
ATOM 712 N N . ASP A 1 94 ? -4.364 -7.997 13.996 1.00 91.75 94 ASP A N 1
ATOM 713 C CA . ASP A 1 94 ? -3.915 -9.340 14.344 1.00 91.75 94 ASP A CA 1
ATOM 714 C C . ASP A 1 94 ? -4.831 -9.892 15.437 1.00 91.75 94 ASP A C 1
ATOM 716 O O . ASP A 1 94 ? -5.203 -9.177 16.372 1.00 91.75 94 ASP A O 1
ATOM 720 N N . SER A 1 95 ? -5.185 -11.172 15.336 1.00 94.50 95 SER A N 1
ATOM 721 C CA . SER A 1 95 ? -6.003 -11.837 16.356 1.00 94.50 95 SER A CA 1
ATOM 722 C C . SER A 1 95 ? -5.312 -11.908 17.719 1.00 94.50 95 SER A C 1
ATOM 724 O O . SER A 1 95 ? -5.951 -12.227 18.718 1.00 94.50 95 SER A O 1
ATOM 726 N N . ASN A 1 96 ? -3.995 -11.692 17.770 1.00 92.38 96 ASN A N 1
ATOM 727 C CA . ASN A 1 96 ? -3.129 -11.938 18.917 1.00 92.38 96 ASN A CA 1
ATOM 728 C C . ASN A 1 96 ? -3.321 -13.351 19.496 1.00 92.38 96 ASN A C 1
ATOM 730 O O . ASN A 1 96 ? -3.141 -13.580 20.696 1.00 92.38 96 ASN A O 1
ATOM 734 N N . LYS A 1 97 ? -3.710 -14.309 18.637 1.00 92.69 97 LYS A N 1
ATOM 735 C CA . LYS A 1 97 ? -4.078 -15.687 19.001 1.00 92.69 97 LYS A CA 1
ATOM 736 C C . LYS A 1 97 ? -5.185 -15.763 20.065 1.00 92.69 97 LYS A C 1
ATOM 738 O O . LYS A 1 97 ? -5.259 -16.747 20.798 1.00 92.69 97 LYS A O 1
ATOM 743 N N . GLN A 1 98 ? -6.030 -14.737 20.159 1.00 93.56 98 GLN A N 1
ATOM 744 C CA . GLN A 1 98 ? -7.156 -14.690 21.084 1.00 93.56 98 GLN A CA 1
ATOM 745 C C . GLN A 1 98 ? -8.422 -15.231 20.421 1.00 93.56 98 GLN A C 1
ATOM 747 O O . GLN A 1 98 ? -8.734 -14.915 19.272 1.00 93.56 98 GLN A O 1
ATOM 752 N N . SER A 1 99 ? -9.167 -16.052 21.162 1.00 94.94 99 SER A N 1
ATOM 753 C CA . SER A 1 99 ? -10.453 -16.578 20.700 1.00 94.94 99 SER A CA 1
ATOM 754 C C . SER A 1 99 ? -11.445 -15.436 20.470 1.00 94.94 99 SER A C 1
ATOM 756 O O . SER A 1 99 ? -11.551 -14.538 21.301 1.00 94.94 99 SER A O 1
ATOM 758 N N . GLY A 1 100 ? -12.172 -15.474 19.352 1.00 92.00 100 GLY A N 1
ATOM 759 C CA . GLY A 1 100 ? -13.139 -14.438 18.970 1.00 92.00 100 GLY A CA 1
ATOM 760 C C . GLY A 1 100 ? -12.559 -13.277 18.153 1.00 92.00 100 GLY A C 1
ATOM 761 O O . GLY A 1 100 ? -13.335 -12.509 17.593 1.00 92.00 100 GLY A O 1
ATOM 762 N N . PHE A 1 101 ? -11.233 -13.183 18.009 1.00 93.94 101 PHE A N 1
ATOM 763 C CA . PHE A 1 101 ? -10.576 -12.182 17.165 1.00 93.94 101 PHE A CA 1
ATOM 764 C C . PHE A 1 101 ? -10.079 -12.788 15.852 1.00 93.94 101 PHE A C 1
ATOM 766 O O . PHE A 1 101 ? -9.733 -13.967 15.772 1.00 93.94 101 PHE A O 1
ATOM 773 N N . VAL A 1 102 ? -10.021 -11.962 14.808 1.00 93.00 102 VAL A N 1
ATOM 774 C CA . VAL A 1 102 ? -9.616 -12.371 13.458 1.00 93.00 102 VAL A CA 1
ATOM 775 C C . VAL A 1 102 ? -8.359 -11.629 13.021 1.00 93.00 102 VAL A C 1
ATOM 777 O O . VAL A 1 102 ? -8.127 -10.487 13.412 1.00 93.00 102 VAL A O 1
ATOM 780 N N . ASN A 1 103 ? -7.534 -12.283 12.206 1.00 93.31 103 ASN A N 1
ATOM 781 C CA . ASN A 1 103 ? -6.384 -11.624 11.594 1.00 93.31 103 ASN A CA 1
ATOM 782 C C . ASN A 1 103 ? -6.848 -10.661 10.500 1.00 93.31 103 ASN A C 1
ATOM 784 O O . ASN A 1 103 ? -7.811 -10.939 9.781 1.00 93.31 103 ASN A O 1
ATOM 788 N N . GLY A 1 104 ? -6.105 -9.571 10.322 1.00 91.62 104 GLY A N 1
ATOM 789 C CA . GLY A 1 104 ? -6.219 -8.747 9.131 1.00 91.62 104 GLY A CA 1
ATOM 790 C C . GLY A 1 104 ? -5.857 -9.528 7.870 1.00 91.62 104 GLY A C 1
ATOM 791 O O . GLY A 1 104 ? -5.161 -10.547 7.902 1.00 91.62 104 GLY A O 1
ATOM 792 N N . THR A 1 105 ? -6.310 -9.022 6.729 1.00 91.31 105 THR A N 1
ATOM 793 C CA . THR A 1 105 ? -5.966 -9.572 5.416 1.00 91.31 105 THR A CA 1
ATOM 794 C C . THR A 1 105 ? -5.454 -8.457 4.510 1.00 91.31 105 THR A C 1
ATOM 796 O O . THR A 1 105 ? -5.625 -7.277 4.806 1.00 91.31 105 THR A O 1
ATOM 799 N N . ARG A 1 106 ? -4.829 -8.822 3.386 1.00 90.94 106 ARG A N 1
ATOM 800 C CA . ARG A 1 106 ? -4.488 -7.865 2.318 1.00 90.94 106 ARG A CA 1
ATOM 801 C C . ARG A 1 106 ? -5.590 -7.739 1.259 1.00 90.94 106 ARG A C 1
ATOM 803 O O . ARG A 1 106 ? -5.408 -6.998 0.294 1.00 90.94 106 ARG A O 1
ATOM 810 N N . ASN A 1 107 ? -6.706 -8.453 1.427 1.00 93.75 107 ASN A N 1
ATOM 811 C CA . ASN A 1 107 ? -7.881 -8.307 0.579 1.00 93.75 107 ASN A CA 1
ATOM 812 C C . ASN A 1 107 ? -8.521 -6.940 0.860 1.00 93.75 107 ASN A C 1
ATOM 814 O O . ASN A 1 107 ? -8.899 -6.665 1.995 1.00 93.75 107 ASN A O 1
ATOM 818 N N . GLY A 1 108 ? -8.583 -6.088 -0.162 1.00 93.12 108 GLY A N 1
ATOM 819 C CA . GLY A 1 108 ? -9.001 -4.689 -0.042 1.00 93.12 108 GLY A CA 1
ATOM 820 C C . GLY A 1 108 ? -7.840 -3.697 -0.142 1.00 93.12 108 GLY A C 1
ATOM 821 O O . GLY A 1 108 ? -8.041 -2.506 0.044 1.00 93.12 108 GLY A O 1
ATOM 822 N N . SER A 1 109 ? -6.630 -4.162 -0.468 1.00 94.25 109 SER A N 1
ATOM 823 C CA . SER A 1 109 ? -5.467 -3.296 -0.722 1.00 94.25 109 SER A CA 1
ATOM 824 C C . SER A 1 109 ? -5.456 -2.676 -2.124 1.00 94.25 109 SER A C 1
ATOM 826 O O . SER A 1 109 ? -4.552 -1.899 -2.446 1.00 94.25 109 SER A O 1
ATOM 828 N N . ILE A 1 110 ? -6.406 -3.057 -2.988 1.00 95.88 110 ILE A N 1
ATOM 829 C CA . ILE A 1 110 ? -6.560 -2.507 -4.339 1.00 95.88 110 ILE A CA 1
ATOM 830 C C . ILE A 1 110 ? -6.816 -0.996 -4.273 1.00 95.88 110 ILE A C 1
ATOM 832 O O . ILE A 1 110 ? -7.613 -0.530 -3.465 1.00 95.88 110 ILE A O 1
ATOM 836 N N . SER A 1 111 ? -6.127 -0.226 -5.119 1.00 93.31 111 SER A N 1
ATOM 837 C CA . SER A 1 111 ? -6.378 1.215 -5.221 1.00 93.31 111 SER A CA 1
ATOM 838 C C . SER A 1 111 ? -7.782 1.461 -5.763 1.00 93.31 111 SER A C 1
ATOM 840 O O . SER A 1 111 ? -8.196 0.840 -6.742 1.00 93.31 111 SER A O 1
ATOM 842 N N . ASP A 1 112 ? -8.469 2.421 -5.159 1.00 90.69 112 ASP A N 1
ATOM 843 C CA . ASP A 1 112 ? -9.737 2.985 -5.617 1.00 90.69 112 ASP A CA 1
ATOM 844 C C . ASP A 1 112 ? -9.733 3.372 -7.109 1.00 90.69 112 ASP A C 1
ATOM 846 O O . ASP A 1 112 ? -10.694 3.080 -7.823 1.00 90.69 112 ASP A O 1
ATOM 850 N N . MET A 1 113 ? -8.626 3.917 -7.627 1.00 91.44 113 MET A N 1
ATOM 851 C CA . MET A 1 113 ? -8.459 4.242 -9.052 1.00 91.44 113 MET A CA 1
ATOM 852 C C . MET A 1 113 ? -8.568 3.016 -9.973 1.00 91.44 113 MET A C 1
ATOM 854 O O . MET A 1 113 ? -8.881 3.152 -11.155 1.00 91.44 113 MET A O 1
ATOM 858 N N . ALA A 1 114 ? -8.309 1.814 -9.453 1.00 95.00 114 ALA A N 1
ATOM 859 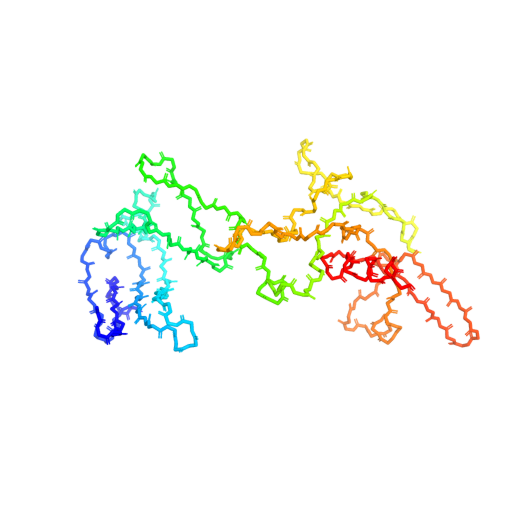C CA . ALA A 1 114 ? -8.400 0.560 -10.195 1.00 95.00 114 ALA A CA 1
ATOM 860 C C . ALA A 1 114 ? -9.782 -0.113 -10.079 1.00 95.00 114 ALA A C 1
ATOM 862 O O . ALA A 1 114 ? -10.013 -1.131 -10.734 1.00 95.00 114 ALA A O 1
ATOM 863 N N . CYS A 1 115 ? -10.699 0.432 -9.269 1.00 94.69 115 CYS A N 1
ATOM 864 C CA . CYS A 1 115 ? -11.991 -0.189 -8.961 1.00 94.69 115 CYS A CA 1
ATOM 865 C C . CYS A 1 115 ? -13.097 0.112 -9.984 1.00 94.69 115 CYS A C 1
ATOM 867 O O . CYS A 1 115 ? -14.133 -0.564 -9.986 1.00 94.69 115 CYS A O 1
ATOM 869 N N . ALA A 1 116 ? -12.905 1.095 -10.867 1.00 93.25 116 ALA A N 1
ATOM 870 C CA . ALA A 1 116 ? -13.889 1.446 -11.888 1.00 93.25 116 ALA A CA 1
ATOM 871 C C . ALA A 1 116 ? -14.192 0.257 -12.824 1.00 93.25 116 ALA A C 1
ATOM 873 O O . ALA A 1 116 ? -13.307 -0.507 -13.203 1.00 93.25 116 ALA A O 1
ATOM 874 N N . ALA A 1 117 ? -15.464 0.081 -13.195 1.00 92.44 117 ALA A N 1
ATOM 875 C CA . ALA A 1 117 ? -15.921 -1.077 -13.975 1.00 92.44 117 ALA A CA 1
ATOM 876 C C . ALA A 1 117 ? -15.349 -1.137 -15.402 1.00 92.44 117 ALA A C 1
ATOM 878 O O . ALA A 1 117 ? -15.256 -2.209 -15.991 1.00 92.44 117 ALA A O 1
ATOM 879 N N . ASN A 1 118 ? -14.960 0.009 -15.951 1.00 93.81 118 ASN A N 1
ATOM 880 C CA . ASN A 1 118 ? -14.446 0.180 -17.307 1.00 93.81 118 ASN A CA 1
ATOM 881 C C . ASN A 1 118 ? -12.917 0.360 -17.356 1.00 93.81 118 ASN A C 1
ATOM 883 O O . ASN A 1 118 ? -12.394 0.869 -18.345 1.00 93.81 118 ASN A O 1
ATOM 887 N N . VAL A 1 119 ? -12.203 -0.040 -16.300 1.00 94.81 119 VAL A N 1
ATOM 888 C CA . VAL A 1 119 ? -10.738 0.011 -16.222 1.00 94.81 119 VAL A CA 1
ATOM 889 C C . VAL A 1 119 ? -10.171 -1.406 -16.213 1.00 94.81 119 VAL A C 1
ATOM 891 O O . VAL A 1 119 ? -10.618 -2.265 -15.454 1.00 94.81 119 VAL A O 1
ATOM 894 N N . ILE A 1 120 ? -9.143 -1.645 -17.032 1.00 96.62 120 ILE A N 1
ATOM 895 C CA . ILE A 1 120 ? -8.335 -2.864 -16.943 1.00 96.62 120 ILE A CA 1
ATOM 896 C C . ILE A 1 120 ? -7.328 -2.674 -15.808 1.00 96.62 120 ILE A C 1
ATOM 898 O O . ILE A 1 120 ? -6.308 -2.008 -15.977 1.00 96.62 120 ILE A O 1
ATOM 902 N N . SER A 1 121 ? -7.621 -3.238 -14.637 1.00 97.75 121 SER A N 1
ATOM 903 C CA . SER A 1 121 ? -6.694 -3.236 -13.503 1.00 97.75 121 SER A CA 1
ATOM 904 C C . SER A 1 121 ? -5.639 -4.332 -13.654 1.00 97.75 121 SER A C 1
ATOM 906 O O . SER A 1 121 ? -5.951 -5.468 -14.022 1.00 97.75 121 SER A O 1
ATOM 908 N N . VAL A 1 122 ? -4.381 -3.984 -13.371 1.00 98.38 122 VAL A N 1
ATOM 909 C CA . VAL A 1 122 ? -3.222 -4.844 -13.640 1.00 98.38 122 VAL A CA 1
ATOM 910 C C . VAL A 1 122 ? -2.421 -5.104 -12.367 1.00 98.38 122 VAL A C 1
ATOM 912 O O . VAL A 1 122 ? -1.912 -4.182 -11.729 1.00 98.38 122 VAL A O 1
ATOM 915 N N . GLY A 1 123 ? -2.293 -6.380 -12.015 1.00 97.88 123 GLY A N 1
ATOM 916 C CA . GLY A 1 123 ? -1.418 -6.876 -10.962 1.00 97.88 123 GLY A CA 1
ATOM 917 C C . GLY A 1 123 ? -0.005 -7.149 -11.448 1.00 97.88 123 GLY A C 1
ATOM 918 O O . GLY A 1 123 ? 0.257 -7.289 -12.643 1.00 97.88 123 GLY A O 1
ATOM 919 N N . SER A 1 124 ? 0.910 -7.276 -10.496 1.00 97.69 124 SER A N 1
ATOM 920 C CA . SER A 1 124 ? 2.300 -7.635 -10.761 1.00 97.69 124 SER A CA 1
ATOM 921 C C . SER A 1 124 ? 2.549 -9.098 -10.421 1.00 97.69 124 SER A C 1
ATOM 923 O O . SER A 1 124 ? 2.200 -9.547 -9.330 1.00 97.69 124 SER A O 1
ATOM 925 N N . TYR A 1 125 ? 3.228 -9.820 -11.310 1.00 95.88 125 TYR A N 1
ATOM 926 C CA . TYR A 1 125 ? 3.887 -11.089 -10.995 1.00 95.88 125 TYR A CA 1
ATOM 927 C C . TYR A 1 125 ? 5.386 -11.012 -11.296 1.00 95.88 125 TYR A C 1
ATOM 929 O O . TYR A 1 125 ? 5.854 -10.097 -11.989 1.00 95.88 125 TYR A O 1
ATOM 937 N N . ASN A 1 126 ? 6.164 -11.939 -10.732 1.00 94.19 126 ASN A N 1
ATOM 938 C CA . ASN A 1 126 ? 7.596 -11.995 -10.997 1.00 94.19 126 ASN A CA 1
ATOM 939 C C . ASN A 1 126 ? 7.953 -12.954 -12.136 1.00 94.19 126 ASN A C 1
ATOM 941 O O . ASN A 1 126 ? 7.418 -14.048 -12.228 1.00 94.19 126 ASN A O 1
ATOM 945 N N . VAL A 1 127 ? 8.902 -12.561 -12.985 1.00 92.38 127 VAL A N 1
ATOM 946 C CA . VAL A 1 127 ? 9.417 -13.400 -14.085 1.00 92.38 127 VAL A CA 1
ATOM 947 C C . VAL A 1 127 ? 10.869 -13.814 -13.903 1.00 92.38 127 VAL A C 1
ATOM 949 O O . VAL A 1 127 ? 11.320 -14.745 -14.563 1.00 92.38 127 VAL A O 1
ATOM 952 N N . ARG A 1 128 ? 11.631 -13.106 -13.065 1.00 90.44 128 ARG A N 1
ATOM 953 C CA . ARG A 1 128 ? 13.062 -13.354 -12.881 1.00 90.44 128 ARG A CA 1
ATOM 954 C C . ARG A 1 128 ? 13.535 -12.816 -11.539 1.00 90.44 128 ARG A C 1
ATOM 956 O O . ARG A 1 128 ? 13.061 -11.782 -11.080 1.00 90.44 128 ARG A O 1
ATOM 963 N N . ASN A 1 129 ? 14.539 -13.471 -10.974 1.00 90.12 129 ASN A N 1
ATOM 964 C CA . ASN A 1 129 ? 15.141 -13.037 -9.712 1.00 90.12 129 ASN A CA 1
ATOM 965 C C . ASN A 1 129 ? 16.466 -12.329 -9.882 1.00 90.12 129 ASN A C 1
ATOM 967 O O . ASN A 1 129 ? 16.908 -11.716 -8.927 1.00 90.12 129 ASN A O 1
ATOM 971 N N . HIS A 1 130 ? 17.093 -12.426 -11.054 1.00 92.38 130 HIS A N 1
ATOM 972 C CA . HIS A 1 130 ? 18.446 -11.936 -11.266 1.00 92.38 130 HIS A CA 1
ATOM 973 C C . HIS A 1 130 ? 18.530 -11.075 -12.525 1.00 92.38 130 HIS A C 1
ATOM 975 O O . HIS A 1 130 ? 17.829 -11.331 -13.510 1.00 92.38 130 HIS A O 1
ATOM 981 N N . TRP A 1 131 ? 19.390 -10.062 -12.487 1.00 93.69 131 TRP A N 1
ATOM 982 C CA . TRP A 1 131 ? 19.676 -9.156 -13.595 1.00 93.69 131 TRP A CA 1
ATOM 983 C C . TRP A 1 131 ? 21.125 -8.664 -13.534 1.00 93.69 131 TRP A C 1
ATOM 985 O O . TRP A 1 131 ? 21.664 -8.394 -12.463 1.00 93.69 131 TRP A O 1
ATOM 995 N N . SER A 1 132 ? 21.763 -8.558 -14.697 1.00 96.06 132 SER A N 1
ATOM 996 C CA . SER A 1 132 ? 23.124 -8.030 -14.831 1.00 96.06 132 SER A CA 1
ATOM 997 C C . SER A 1 132 ? 23.120 -6.506 -14.861 1.00 96.06 132 SER A C 1
ATOM 999 O O . SER A 1 132 ? 22.260 -5.919 -15.513 1.00 96.06 132 SER A O 1
ATOM 1001 N N . SER A 1 133 ? 24.104 -5.883 -14.224 1.00 97.44 133 SER A N 1
ATOM 1002 C CA . SER A 1 133 ? 24.284 -4.430 -14.197 1.00 97.44 133 SER A CA 1
ATOM 1003 C C . SER A 1 133 ? 25.548 -3.987 -14.943 1.00 97.44 133 SER A C 1
ATOM 1005 O O . SER A 1 133 ? 26.410 -4.798 -15.292 1.00 97.44 133 SER A O 1
ATOM 1007 N N . LEU A 1 134 ? 25.649 -2.688 -15.236 1.00 98.12 134 LEU A N 1
ATOM 1008 C CA . LEU A 1 134 ? 26.738 -2.101 -16.023 1.00 98.12 134 LEU A CA 1
ATOM 1009 C C . LEU A 1 134 ? 28.090 -2.086 -15.300 1.00 98.12 134 LEU A C 1
ATOM 1011 O O . LEU A 1 134 ? 29.115 -1.919 -15.957 1.00 98.12 134 LEU A O 1
ATOM 1015 N N . ASP A 1 135 ? 28.103 -2.292 -13.987 1.00 97.81 135 ASP A N 1
ATOM 1016 C CA . ASP A 1 135 ? 29.320 -2.446 -13.186 1.00 97.81 135 ASP A CA 1
ATOM 1017 C C . ASP A 1 135 ? 29.949 -3.847 -13.296 1.00 97.81 135 ASP A C 1
ATOM 1019 O O . ASP A 1 135 ? 31.018 -4.098 -12.739 1.00 97.81 135 ASP A O 1
ATOM 1023 N N . GLY A 1 136 ? 29.305 -4.750 -14.043 1.00 97.69 136 GLY A N 1
ATOM 1024 C CA . GLY A 1 136 ? 29.768 -6.109 -14.301 1.00 97.69 136 GLY A CA 1
ATOM 1025 C C . GLY A 1 136 ? 29.239 -7.160 -13.323 1.00 97.69 136 GLY A C 1
ATOM 1026 O O . GLY A 1 136 ? 29.530 -8.341 -13.518 1.00 97.69 136 GLY A O 1
ATOM 1027 N N . TYR A 1 137 ? 28.450 -6.779 -12.313 1.00 97.88 137 TYR A N 1
ATOM 1028 C CA . TYR A 1 137 ? 27.865 -7.718 -11.354 1.00 97.88 137 TYR A CA 1
ATOM 1029 C C . TYR A 1 137 ? 26.452 -8.171 -11.750 1.00 97.88 137 TYR A C 1
ATOM 1031 O O . TYR A 1 137 ? 25.786 -7.598 -12.616 1.00 97.88 137 TYR A O 1
ATOM 1039 N N . VAL A 1 138 ? 25.992 -9.244 -11.100 1.00 95.56 138 VAL A N 1
ATOM 1040 C CA . VAL A 1 138 ? 24.614 -9.738 -11.184 1.00 95.56 138 VAL A CA 1
ATOM 1041 C C . VAL A 1 138 ? 23.942 -9.512 -9.840 1.00 95.56 138 VAL A C 1
ATOM 1043 O O . VAL A 1 138 ? 24.398 -10.014 -8.815 1.00 95.56 138 VAL A O 1
ATOM 1046 N N . TYR A 1 139 ? 22.843 -8.770 -9.872 1.00 92.75 139 TYR A N 1
ATOM 1047 C CA . TYR A 1 139 ? 22.004 -8.468 -8.723 1.00 92.75 139 TYR A CA 1
ATOM 1048 C C . TYR A 1 139 ? 20.741 -9.311 -8.758 1.00 92.75 139 TYR A C 1
ATOM 1050 O O . TYR A 1 139 ? 20.389 -9.882 -9.792 1.00 92.75 139 TYR A O 1
ATOM 1058 N N . GLY A 1 140 ? 20.047 -9.385 -7.628 1.00 90.31 140 GLY A N 1
ATOM 1059 C CA . GLY A 1 140 ? 18.791 -10.100 -7.572 1.00 90.31 140 GLY A CA 1
ATOM 1060 C C . GLY A 1 140 ? 18.019 -9.932 -6.278 1.00 90.31 140 GLY A C 1
ATOM 1061 O O . GLY A 1 140 ? 18.483 -9.302 -5.326 1.00 90.31 140 GLY A O 1
ATOM 1062 N N . TYR A 1 141 ? 16.827 -10.521 -6.255 1.00 86.62 141 TYR A N 1
ATOM 1063 C CA . TYR A 1 141 ? 16.027 -10.624 -5.044 1.00 86.62 141 TYR A CA 1
ATOM 1064 C C . TYR A 1 141 ? 16.659 -11.613 -4.072 1.00 86.62 141 TYR A C 1
ATOM 1066 O O . TYR A 1 141 ? 16.894 -12.776 -4.400 1.00 86.62 141 TYR A O 1
ATOM 1074 N N . ASN A 1 142 ? 16.952 -11.130 -2.864 1.00 70.94 142 ASN A N 1
ATOM 1075 C CA . ASN A 1 142 ? 17.496 -11.962 -1.801 1.00 70.94 142 ASN A CA 1
ATOM 1076 C C . ASN A 1 142 ? 16.432 -12.947 -1.308 1.00 70.94 142 ASN A C 1
ATOM 1078 O O . ASN A 1 142 ? 15.274 -12.583 -1.106 1.00 70.94 142 ASN A O 1
ATOM 1082 N N . LYS A 1 143 ? 16.854 -14.182 -1.037 1.00 71.31 143 LYS A N 1
ATOM 1083 C CA . LYS A 1 143 ? 16.051 -15.148 -0.284 1.00 71.31 143 LYS A CA 1
ATOM 1084 C C . LYS A 1 143 ? 16.130 -14.815 1.202 1.00 71.31 143 LYS A C 1
ATOM 1086 O O . LYS A 1 143 ? 17.221 -14.558 1.715 1.00 71.31 143 LYS A O 1
ATOM 1091 N N . ARG A 1 144 ? 15.003 -14.855 1.916 1.00 58.28 144 ARG A N 1
ATOM 1092 C CA . ARG A 1 144 ? 14.989 -14.765 3.383 1.00 58.28 144 ARG A CA 1
ATOM 1093 C C . ARG A 1 144 ? 14.698 -16.152 3.954 1.00 58.28 144 ARG A C 1
ATOM 1095 O O . ARG A 1 144 ? 13.549 -16.581 4.015 1.00 58.28 144 ARG A O 1
ATOM 1102 N N . GLY A 1 145 ? 15.749 -16.848 4.389 1.00 66.38 145 GLY A N 1
ATOM 1103 C CA . GLY A 1 145 ? 15.649 -18.263 4.766 1.00 66.38 145 GLY A CA 1
ATOM 1104 C C . GLY A 1 145 ? 15.405 -19.137 3.534 1.00 66.38 145 GLY A C 1
ATOM 1105 O O . GLY A 1 145 ? 16.029 -18.916 2.498 1.00 66.38 145 GLY A O 1
ATOM 1106 N N . GLU A 1 146 ? 14.491 -20.104 3.626 1.00 56.12 146 GLU A N 1
ATOM 1107 C CA . GLU A 1 146 ? 14.117 -20.949 2.478 1.00 56.12 146 GLU A CA 1
ATOM 1108 C C . GLU A 1 146 ? 13.107 -20.289 1.524 1.00 56.12 146 GLU A C 1
ATOM 1110 O O . GLU A 1 146 ? 12.879 -20.795 0.427 1.00 56.12 146 GLU A O 1
ATOM 1115 N N . ASN A 1 147 ? 12.535 -19.140 1.901 1.00 64.19 147 ASN A N 1
ATOM 1116 C CA . ASN A 1 147 ? 11.488 -18.486 1.126 1.00 64.19 147 ASN A CA 1
ATOM 1117 C C . ASN A 1 147 ? 12.065 -17.446 0.158 1.00 64.19 147 ASN A C 1
ATOM 1119 O O . ASN A 1 147 ? 12.867 -16.581 0.531 1.00 64.19 147 ASN A O 1
ATOM 1123 N N . ASP A 1 148 ? 11.627 -17.540 -1.094 1.00 71.44 148 ASP A N 1
ATOM 1124 C CA . ASP A 1 148 ? 11.839 -16.520 -2.112 1.00 71.44 148 ASP A CA 1
ATOM 1125 C C . ASP A 1 148 ? 10.834 -15.384 -1.887 1.00 71.44 148 ASP A C 1
ATOM 1127 O O . ASP A 1 148 ? 9.628 -15.623 -1.840 1.00 71.44 148 ASP A O 1
ATOM 1131 N N . ASP A 1 149 ? 11.318 -14.153 -1.715 1.00 73.81 149 ASP A N 1
ATOM 1132 C CA . ASP A 1 149 ? 10.445 -12.988 -1.534 1.00 73.81 149 ASP A CA 1
ATOM 1133 C C . ASP A 1 149 ? 9.671 -12.648 -2.823 1.00 73.81 149 ASP A C 1
ATOM 1135 O O . ASP A 1 149 ? 8.614 -12.009 -2.758 1.00 73.81 149 ASP A O 1
ATOM 1139 N N . PHE A 1 150 ? 10.179 -13.096 -3.980 1.00 86.19 150 PHE A N 1
ATOM 1140 C CA . PHE A 1 150 ? 9.581 -12.909 -5.300 1.00 86.19 150 PHE A CA 1
ATOM 1141 C C . PHE A 1 150 ? 9.718 -14.180 -6.152 1.00 86.19 150 PHE A C 1
ATOM 1143 O O . PHE A 1 150 ? 10.454 -14.179 -7.136 1.00 86.19 150 PHE A O 1
ATOM 1150 N N . PRO A 1 151 ? 8.990 -15.261 -5.845 1.00 88.12 151 PRO A N 1
ATOM 1151 C CA . PRO A 1 151 ? 9.082 -16.488 -6.624 1.00 88.12 151 PRO A CA 1
ATOM 1152 C C . PRO A 1 151 ? 8.699 -16.245 -8.100 1.00 88.12 151 PRO A C 1
ATOM 1154 O O . PRO A 1 151 ? 7.670 -15.617 -8.379 1.00 88.12 151 PRO A O 1
ATOM 1157 N N . PRO A 1 152 ? 9.508 -16.699 -9.079 1.00 90.06 152 PRO A N 1
ATOM 1158 C CA . PRO A 1 152 ? 9.157 -16.596 -10.491 1.00 90.06 152 PRO A CA 1
ATOM 1159 C C . PRO A 1 152 ? 7.853 -17.339 -10.806 1.00 90.06 152 PRO A C 1
ATOM 1161 O O . PRO A 1 152 ? 7.659 -18.476 -10.392 1.00 90.06 152 PRO A O 1
ATOM 1164 N N . GLY A 1 153 ? 6.975 -16.702 -11.576 1.00 91.50 153 GLY A N 1
ATOM 1165 C CA . GLY A 1 153 ? 5.638 -17.199 -11.904 1.00 91.50 153 GLY A CA 1
ATOM 1166 C C . GLY A 1 153 ? 4.566 -16.836 -10.875 1.00 91.50 153 GLY A C 1
ATOM 1167 O O . GLY A 1 153 ? 3.383 -16.990 -11.168 1.00 91.50 153 GLY A O 1
ATOM 1168 N N . GLU A 1 154 ? 4.944 -16.307 -9.710 1.00 93.31 154 GLU A N 1
ATOM 1169 C CA . GLU A 1 154 ? 4.001 -15.963 -8.648 1.00 93.31 154 GLU A CA 1
ATOM 1170 C C . GLU A 1 154 ? 3.706 -14.462 -8.578 1.00 93.31 154 GLU A C 1
ATOM 1172 O O . GLU A 1 154 ? 4.497 -13.605 -8.998 1.00 93.31 154 GLU A O 1
ATOM 1177 N N . ALA A 1 155 ? 2.532 -14.141 -8.026 1.00 94.06 155 ALA A N 1
ATOM 1178 C CA . ALA A 1 155 ? 2.128 -12.770 -7.762 1.00 94.06 155 ALA A CA 1
ATOM 1179 C C . ALA A 1 155 ? 3.161 -12.078 -6.862 1.00 94.06 155 ALA A C 1
ATOM 1181 O O . ALA A 1 155 ? 3.614 -12.613 -5.852 1.00 94.06 155 ALA A O 1
ATOM 1182 N N . SER A 1 156 ? 3.540 -10.857 -7.228 1.00 93.56 156 SER A N 1
ATOM 1183 C CA . SER A 1 156 ? 4.497 -10.079 -6.452 1.00 93.56 156 SER A CA 1
ATOM 1184 C C . SER A 1 156 ? 3.899 -9.732 -5.096 1.00 93.56 156 SER A C 1
ATOM 1186 O O . SER A 1 156 ? 2.763 -9.272 -5.018 1.00 93.56 156 SER A O 1
ATOM 1188 N N . ARG A 1 157 ? 4.681 -9.878 -4.022 1.00 89.81 157 ARG A N 1
ATOM 1189 C CA . ARG A 1 157 ? 4.198 -9.713 -2.639 1.00 89.81 157 ARG A CA 1
ATOM 1190 C C . ARG A 1 157 ? 3.614 -8.324 -2.329 1.00 89.81 157 ARG A C 1
ATOM 1192 O O . ARG A 1 157 ? 2.868 -8.180 -1.361 1.00 89.81 157 ARG A O 1
ATOM 1199 N N . PHE A 1 158 ? 3.988 -7.314 -3.116 1.00 91.25 158 PHE A N 1
ATOM 1200 C CA . PHE A 1 158 ? 3.489 -5.936 -3.040 1.00 91.25 158 PHE A CA 1
ATOM 1201 C C . PHE A 1 158 ? 2.242 -5.681 -3.900 1.00 91.25 158 PHE A C 1
ATOM 1203 O O . PHE A 1 158 ? 1.680 -4.593 -3.829 1.00 91.25 158 PHE A O 1
ATOM 1210 N N . SER A 1 159 ? 1.847 -6.617 -4.767 1.00 95.50 159 SER A N 1
ATOM 1211 C CA . SER A 1 159 ? 0.722 -6.413 -5.675 1.00 95.50 159 SER A CA 1
ATOM 1212 C C . SER A 1 159 ? -0.572 -6.373 -4.874 1.00 95.50 159 SER A C 1
ATOM 1214 O O . SER A 1 159 ? -0.958 -7.363 -4.253 1.00 95.50 159 SER A O 1
ATOM 1216 N N . SER A 1 160 ? -1.241 -5.227 -4.912 1.00 95.69 160 SER A N 1
ATOM 1217 C CA . SER A 1 160 ? -2.547 -5.053 -4.296 1.00 95.69 160 SER A CA 1
ATOM 1218 C C . SER A 1 160 ? -3.605 -5.960 -4.923 1.00 95.69 160 SER A C 1
ATOM 1220 O O . SER A 1 160 ? -3.576 -6.209 -6.131 1.00 95.69 160 SER A O 1
ATOM 1222 N N . PHE A 1 161 ? -4.565 -6.403 -4.111 1.00 96.94 161 PHE A N 1
ATOM 1223 C CA . PHE A 1 161 ? -5.737 -7.154 -4.561 1.00 96.94 161 PHE A CA 1
ATOM 1224 C C . PHE A 1 161 ? -6.963 -6.857 -3.692 1.00 96.94 161 PHE A C 1
ATOM 1226 O O . PHE A 1 161 ? -6.850 -6.376 -2.560 1.00 96.94 161 PHE A O 1
ATOM 1233 N N . GLY A 1 162 ? -8.147 -7.130 -4.231 1.00 96.25 162 GLY A N 1
ATOM 1234 C CA . GLY A 1 162 ? -9.400 -6.842 -3.547 1.00 96.25 162 GLY A CA 1
ATOM 1235 C C . GLY A 1 162 ? -10.602 -7.553 -4.153 1.00 96.25 162 GLY A C 1
ATOM 1236 O O . GLY A 1 162 ? -10.737 -7.602 -5.372 1.00 96.25 162 GLY A O 1
ATOM 1237 N N . THR A 1 163 ? -11.490 -8.053 -3.301 1.00 95.25 163 THR A N 1
ATOM 1238 C CA . THR A 1 163 ? -12.870 -8.395 -3.640 1.00 95.25 163 THR A CA 1
ATOM 1239 C C . THR A 1 163 ? -13.729 -7.178 -3.327 1.00 95.25 163 THR A C 1
ATOM 1241 O O . THR A 1 163 ? -13.823 -6.770 -2.173 1.00 95.25 163 THR A O 1
ATOM 1244 N N . LEU A 1 164 ? -14.319 -6.570 -4.350 1.00 92.88 164 LEU A N 1
ATOM 1245 C CA . LEU A 1 164 ? -15.162 -5.390 -4.190 1.00 92.88 164 LEU A CA 1
ATOM 1246 C C . LEU A 1 164 ? -16.546 -5.753 -3.641 1.00 92.88 164 LEU A C 1
ATOM 1248 O O . LEU A 1 164 ? -16.993 -6.895 -3.739 1.00 92.88 164 LEU A O 1
ATOM 1252 N N . ALA A 1 165 ? -17.272 -4.744 -3.155 1.00 88.56 165 ALA A N 1
ATOM 1253 C CA . ALA A 1 165 ? -18.648 -4.894 -2.676 1.00 88.56 165 ALA A CA 1
ATOM 1254 C C . ALA A 1 165 ? -19.626 -5.440 -3.740 1.00 88.56 165 ALA A C 1
ATOM 1256 O O . ALA A 1 165 ? -20.651 -6.018 -3.389 1.00 88.56 165 ALA A O 1
ATOM 1257 N N . ASP A 1 166 ? -19.319 -5.268 -5.030 1.00 90.56 166 ASP A N 1
ATOM 1258 C CA . ASP A 1 166 ? -20.092 -5.828 -6.150 1.00 90.56 166 ASP A CA 1
ATOM 1259 C C . ASP A 1 166 ? -19.670 -7.263 -6.538 1.00 90.56 166 ASP A C 1
ATOM 1261 O O . ASP A 1 166 ? -20.192 -7.827 -7.498 1.00 90.56 166 ASP A O 1
ATOM 1265 N N . GLY A 1 167 ? -18.734 -7.864 -5.795 1.00 92.69 167 GLY A N 1
ATOM 1266 C CA . GLY A 1 167 ? -18.239 -9.225 -5.989 1.00 92.69 167 GLY A CA 1
ATOM 1267 C C . GLY A 1 167 ? -17.089 -9.363 -6.989 1.00 92.69 167 GLY A C 1
ATOM 1268 O O . GLY A 1 167 ? -16.555 -10.464 -7.138 1.00 92.69 167 GLY A O 1
ATOM 1269 N N . ARG A 1 168 ? -16.666 -8.289 -7.673 1.00 95.62 168 ARG A N 1
ATOM 1270 C CA . ARG A 1 168 ? -15.509 -8.353 -8.581 1.00 95.62 168 ARG A CA 1
ATOM 1271 C C . ARG A 1 168 ? -14.217 -8.596 -7.803 1.00 95.62 168 ARG A C 1
ATOM 1273 O O . ARG A 1 168 ? -13.946 -7.913 -6.821 1.00 95.62 168 ARG A O 1
ATOM 1280 N N . ASN A 1 169 ? -13.388 -9.514 -8.298 1.00 96.81 169 ASN A N 1
ATOM 1281 C CA . ASN A 1 169 ? -12.015 -9.690 -7.832 1.00 96.81 169 ASN A CA 1
ATOM 1282 C C . ASN A 1 169 ? -11.066 -8.901 -8.729 1.00 96.81 169 ASN A C 1
ATOM 1284 O O . ASN A 1 169 ? -11.088 -9.061 -9.949 1.00 96.81 169 ASN A O 1
ATOM 1288 N N . LEU A 1 170 ? -10.241 -8.062 -8.113 1.00 97.62 170 LEU A N 1
ATOM 1289 C CA . LEU A 1 170 ? -9.233 -7.246 -8.773 1.00 97.62 170 LEU A CA 1
ATOM 1290 C C . LEU A 1 170 ? -7.839 -7.590 -8.230 1.00 97.62 170 LEU A C 1
ATOM 1292 O O . LEU A 1 170 ? -7.713 -7.921 -7.046 1.00 97.62 170 LEU A O 1
ATOM 1296 N N . PRO A 1 171 ? -6.781 -7.472 -9.049 1.00 97.56 171 PRO A N 1
ATOM 1297 C CA . PRO A 1 171 ? -6.775 -6.962 -10.426 1.00 97.56 171 PRO A CA 1
ATOM 1298 C C . PRO A 1 171 ? -7.390 -7.939 -11.444 1.00 97.56 171 PRO A C 1
ATOM 1300 O O . PRO A 1 171 ? -7.468 -9.136 -11.184 1.00 97.56 171 PRO A O 1
ATOM 1303 N N . LEU A 1 172 ? -7.832 -7.430 -12.601 1.00 97.06 172 LEU A N 1
ATOM 1304 C CA . LEU A 1 172 ? -8.442 -8.252 -13.658 1.00 97.06 172 LEU A CA 1
ATOM 1305 C C . LEU A 1 172 ? -7.427 -9.158 -14.360 1.00 97.06 172 LEU A C 1
ATOM 1307 O O . LEU A 1 172 ? -7.756 -10.274 -14.755 1.00 97.06 172 LEU A O 1
ATOM 1311 N N . VAL A 1 173 ? -6.202 -8.668 -14.539 1.00 97.50 173 VAL A N 1
ATOM 1312 C CA . VAL A 1 173 ? -5.096 -9.403 -15.163 1.00 97.50 173 VAL A CA 1
ATOM 1313 C C . VAL A 1 173 ? -3.798 -9.133 -14.412 1.00 97.50 173 VAL A C 1
ATOM 1315 O O . VAL A 1 173 ? -3.692 -8.150 -13.682 1.00 97.50 173 VAL A O 1
ATOM 1318 N N . CYS A 1 174 ? -2.784 -9.970 -14.618 1.00 97.56 174 CYS A N 1
ATOM 1319 C CA . CYS A 1 174 ? -1.442 -9.743 -14.086 1.00 97.56 174 CYS A CA 1
ATOM 1320 C C . CYS A 1 174 ? -0.407 -9.739 -15.215 1.00 97.56 174 CYS A C 1
ATOM 1322 O O . CYS A 1 174 ? -0.535 -10.475 -16.193 1.00 97.56 174 CYS A O 1
ATOM 1324 N N . ALA A 1 175 ? 0.646 -8.942 -15.048 1.00 97.88 175 ALA A N 1
ATOM 1325 C CA . ALA A 1 175 ? 1.783 -8.867 -15.960 1.00 97.88 175 ALA A CA 1
ATOM 1326 C C . ALA A 1 175 ? 3.116 -8.853 -15.187 1.00 97.88 175 ALA A C 1
ATOM 1328 O O . ALA A 1 175 ? 3.120 -8.624 -13.972 1.00 97.88 175 ALA A O 1
ATOM 1329 N N . PRO A 1 176 ? 4.257 -9.099 -15.859 1.00 96.56 176 PRO A N 1
ATOM 1330 C CA . PRO A 1 176 ? 5.568 -8.957 -15.243 1.00 96.56 176 PRO A CA 1
ATOM 1331 C C . PRO A 1 176 ? 5.739 -7.554 -14.656 1.00 96.56 176 PRO A C 1
ATOM 1333 O O . PRO A 1 176 ? 5.653 -6.567 -15.382 1.00 96.56 176 PRO A O 1
ATOM 1336 N N . GLY A 1 177 ? 5.987 -7.469 -13.350 1.00 96.00 177 GLY A N 1
ATOM 1337 C CA . GLY A 1 177 ? 6.128 -6.187 -12.654 1.00 96.00 177 GLY A CA 1
ATOM 1338 C C . GLY A 1 177 ? 7.135 -6.190 -11.510 1.00 96.00 177 GLY A C 1
ATOM 1339 O O . GLY A 1 177 ? 7.530 -5.118 -11.069 1.00 96.00 177 GLY A O 1
ATOM 1340 N N . ALA A 1 178 ? 7.605 -7.353 -11.041 1.00 91.62 178 ALA A N 1
ATOM 1341 C CA . ALA A 1 178 ? 8.643 -7.391 -10.014 1.00 91.62 178 ALA A CA 1
ATOM 1342 C C . ALA A 1 178 ? 10.039 -7.124 -10.581 1.00 91.62 178 ALA A C 1
ATOM 1344 O O . ALA A 1 178 ? 10.789 -6.430 -9.933 1.00 91.62 178 ALA A O 1
ATOM 1345 N N . SER A 1 179 ? 10.428 -7.567 -11.776 1.00 88.50 179 SER A N 1
ATOM 1346 C CA . SER A 1 179 ? 11.743 -7.206 -12.342 1.00 88.50 179 SER A CA 1
ATOM 1347 C C . SER A 1 179 ? 11.612 -6.820 -13.807 1.00 88.50 179 SER A C 1
ATOM 1349 O O . SER A 1 179 ? 11.719 -7.655 -14.708 1.00 88.50 179 SER A O 1
ATOM 1351 N N . VAL A 1 180 ? 11.333 -5.536 -14.039 1.00 94.44 180 VAL A N 1
ATOM 1352 C CA . VAL A 1 180 ? 11.140 -4.977 -15.378 1.00 94.44 180 VAL A CA 1
ATOM 1353 C C . VAL A 1 180 ? 12.256 -3.991 -15.668 1.00 94.44 180 VAL A C 1
ATOM 1355 O O . VAL A 1 180 ? 12.435 -3.015 -14.949 1.00 94.44 180 VAL A O 1
ATOM 1358 N N . ILE A 1 181 ? 13.008 -4.255 -16.733 1.00 96.31 181 ILE A N 1
ATOM 1359 C CA . ILE A 1 181 ? 14.055 -3.361 -17.229 1.00 96.31 181 ILE A CA 1
ATOM 1360 C C . ILE A 1 181 ? 13.432 -2.503 -18.323 1.00 96.31 181 ILE A C 1
ATOM 1362 O O . ILE A 1 181 ? 12.979 -3.037 -19.335 1.00 96.31 181 ILE A O 1
ATOM 1366 N N . SER A 1 182 ? 13.409 -1.188 -18.123 1.00 96.69 182 SER A N 1
ATOM 1367 C CA . SER A 1 182 ? 12.870 -0.232 -19.093 1.00 96.69 182 SER A CA 1
ATOM 1368 C C . SER A 1 182 ? 13.747 1.014 -19.180 1.00 96.69 182 SER A C 1
ATOM 1370 O O . SER A 1 182 ? 14.706 1.169 -18.423 1.00 96.69 182 SER A O 1
ATOM 1372 N N . SER A 1 183 ? 13.455 1.885 -20.142 1.00 97.19 183 SER A N 1
ATOM 1373 C CA . SER A 1 183 ? 14.170 3.147 -20.311 1.00 97.19 183 SER A CA 1
ATOM 1374 C C . SER A 1 183 ? 14.022 4.023 -19.069 1.00 97.19 183 SER A C 1
ATOM 1376 O O . SER A 1 183 ? 12.907 4.224 -18.587 1.00 97.19 183 SER A O 1
ATOM 1378 N N . VAL A 1 184 ? 15.126 4.608 -18.613 1.00 97.31 184 VAL A N 1
ATOM 1379 C CA . VAL A 1 184 ? 15.134 5.632 -17.563 1.00 97.31 184 VAL A CA 1
ATOM 1380 C C . VAL A 1 184 ? 15.518 6.982 -18.156 1.00 97.31 184 VAL A C 1
ATOM 1382 O O . VAL A 1 184 ? 16.259 7.073 -19.137 1.00 97.31 184 VAL A O 1
ATOM 1385 N N . ASN A 1 185 ? 14.986 8.051 -17.573 1.00 96.06 185 ASN A N 1
ATOM 1386 C CA . ASN A 1 185 ? 15.268 9.410 -18.006 1.00 96.06 185 ASN A CA 1
ATOM 1387 C C . ASN A 1 185 ? 16.767 9.739 -17.833 1.00 96.06 185 ASN A C 1
ATOM 1389 O O . ASN A 1 185 ? 17.275 9.759 -16.714 1.00 96.06 185 ASN A O 1
ATOM 1393 N N . THR A 1 186 ? 17.462 10.063 -18.928 1.00 95.69 186 THR A N 1
ATOM 1394 C CA . THR A 1 186 ? 18.889 10.434 -18.911 1.00 95.69 186 THR A CA 1
ATOM 1395 C C . THR A 1 186 ? 19.186 11.642 -18.013 1.00 95.69 186 THR A C 1
ATOM 1397 O O . THR A 1 186 ? 20.239 11.677 -17.385 1.00 95.69 186 THR A O 1
ATOM 1400 N N . TYR A 1 187 ? 18.277 12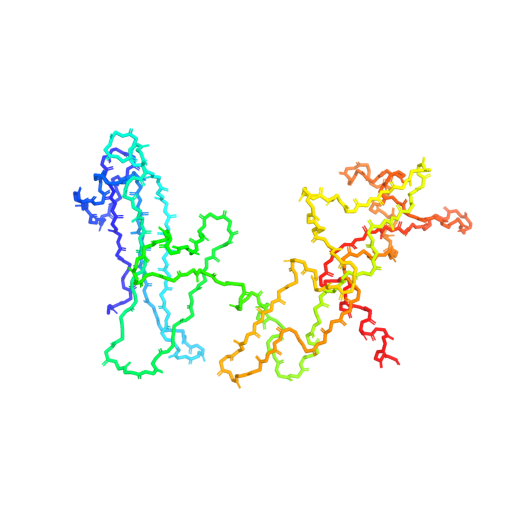.617 -17.899 1.00 95.81 187 TYR A N 1
ATOM 1401 C CA . TYR A 1 187 ? 18.453 13.744 -16.974 1.00 95.81 187 TYR A CA 1
ATOM 1402 C C . TYR A 1 187 ? 18.453 13.287 -15.514 1.00 95.81 187 TYR A C 1
ATOM 1404 O O . TYR A 1 187 ? 19.182 13.856 -14.709 1.00 95.81 187 TYR A O 1
ATOM 1412 N N . ALA A 1 188 ? 17.676 12.250 -15.183 1.00 96.12 188 ALA A N 1
ATOM 1413 C CA . ALA A 1 188 ? 17.684 11.675 -13.845 1.00 96.12 188 ALA A CA 1
ATOM 1414 C C . ALA A 1 188 ? 18.988 10.912 -13.577 1.00 96.12 188 ALA A C 1
ATOM 1416 O O . ALA A 1 188 ? 19.599 11.103 -12.533 1.00 96.12 188 ALA A O 1
ATOM 1417 N N . VAL A 1 189 ? 19.452 10.115 -14.546 1.00 97.06 189 VAL A N 1
ATOM 1418 C CA . VAL A 1 189 ? 20.728 9.384 -14.441 1.00 97.06 189 VAL A CA 1
ATOM 1419 C C . VAL A 1 189 ? 21.918 10.330 -14.274 1.00 97.06 189 VAL A C 1
ATOM 1421 O O . VAL A 1 189 ? 22.815 10.058 -13.485 1.00 97.06 189 VAL A O 1
ATOM 1424 N N . ASN A 1 190 ? 21.917 11.455 -14.987 1.00 94.88 190 ASN A N 1
ATOM 1425 C CA . ASN A 1 190 ? 23.002 12.434 -14.931 1.00 94.88 190 ASN A CA 1
ATOM 1426 C C . ASN A 1 190 ? 22.906 13.388 -13.731 1.00 94.88 190 ASN A C 1
ATOM 1428 O O . ASN A 1 190 ? 23.824 14.184 -13.533 1.00 94.88 190 ASN A O 1
ATOM 1432 N N . ASN A 1 191 ? 21.813 13.357 -12.962 1.00 96.25 191 ASN A N 1
ATOM 1433 C CA . ASN A 1 191 ? 21.694 14.162 -11.754 1.00 96.25 191 ASN A CA 1
ATOM 1434 C C . ASN A 1 191 ? 22.391 13.435 -10.586 1.00 96.25 191 ASN A C 1
ATOM 1436 O O . ASN A 1 191 ? 21.873 12.414 -10.124 1.00 96.25 191 ASN A O 1
ATOM 1440 N N . PRO A 1 192 ? 23.519 13.955 -10.064 1.00 93.81 192 PRO A N 1
ATOM 1441 C CA . PRO A 1 192 ? 24.245 13.305 -8.976 1.00 93.81 192 PRO A CA 1
ATOM 1442 C C . PRO A 1 192 ? 23.420 13.183 -7.685 1.00 93.81 192 PRO A C 1
ATOM 1444 O O . PRO A 1 192 ? 23.651 12.255 -6.915 1.00 93.81 192 PRO A O 1
ATOM 1447 N N . GLU A 1 193 ? 22.430 14.054 -7.459 1.00 96.88 193 GLU A N 1
ATOM 1448 C CA . GLU A 1 193 ? 21.554 13.997 -6.278 1.00 96.88 193 GLU A CA 1
ATOM 1449 C C . GLU A 1 193 ? 20.629 12.772 -6.278 1.00 96.88 193 GLU A C 1
ATOM 1451 O O . GLU A 1 193 ? 20.175 12.342 -5.221 1.00 96.88 193 GLU A O 1
ATOM 1456 N N . LEU A 1 194 ? 20.362 12.187 -7.452 1.00 95.75 194 LEU A N 1
ATOM 1457 C CA . LEU A 1 194 ? 19.527 10.991 -7.587 1.00 95.75 194 LEU A CA 1
ATOM 1458 C C . LEU A 1 194 ? 20.323 9.685 -7.467 1.00 95.75 194 LEU A C 1
ATOM 1460 O O . LEU A 1 194 ? 19.726 8.612 -7.444 1.00 95.75 194 LEU A O 1
ATOM 1464 N N . GLY A 1 195 ? 21.656 9.762 -7.377 1.00 94.56 195 GLY A N 1
ATOM 1465 C CA . GLY A 1 195 ? 22.498 8.636 -6.971 1.00 94.56 195 GLY A CA 1
ATOM 1466 C C . GLY A 1 195 ? 22.531 7.444 -7.932 1.00 94.56 195 GLY A C 1
ATOM 1467 O O . GLY A 1 195 ? 22.850 6.334 -7.504 1.00 94.56 195 GLY A O 1
ATOM 1468 N N . TYR A 1 196 ? 22.217 7.630 -9.219 1.00 95.88 196 TYR A N 1
ATOM 1469 C CA . TYR A 1 196 ? 22.375 6.558 -10.203 1.00 95.88 196 TYR A CA 1
ATOM 1470 C C . TYR A 1 196 ? 23.853 6.186 -10.363 1.00 95.88 196 TYR A C 1
ATOM 1472 O O . TYR A 1 196 ? 24.715 7.034 -10.581 1.00 95.88 196 TYR A O 1
ATOM 1480 N N . THR A 1 197 ? 24.134 4.889 -10.290 1.00 96.38 197 THR A N 1
ATOM 1481 C CA . THR A 1 197 ? 25.460 4.307 -10.524 1.00 96.38 197 THR A CA 1
ATOM 1482 C C . THR A 1 197 ? 25.343 3.158 -11.518 1.00 96.38 197 THR A C 1
ATOM 1484 O O . THR A 1 197 ? 24.242 2.666 -11.773 1.00 96.38 197 THR A O 1
ATOM 1487 N N . ASP A 1 198 ? 26.470 2.688 -12.056 1.00 96.88 198 ASP A N 1
ATOM 1488 C CA . ASP A 1 198 ? 26.489 1.540 -12.970 1.00 96.88 198 ASP A CA 1
ATOM 1489 C C . ASP A 1 198 ? 25.890 0.262 -12.335 1.00 96.88 198 ASP A C 1
ATOM 1491 O O . ASP A 1 198 ? 25.314 -0.552 -13.054 1.00 96.88 198 ASP A O 1
ATOM 1495 N N . ALA A 1 199 ? 25.902 0.130 -11.001 1.00 96.50 199 ALA A N 1
ATOM 1496 C CA . ALA A 1 199 ? 25.214 -0.943 -10.269 1.00 96.50 199 ALA A CA 1
ATOM 1497 C C . ALA A 1 199 ? 23.683 -0.900 -10.433 1.00 96.50 199 ALA A C 1
ATOM 1499 O O . ALA A 1 199 ? 23.012 -1.932 -10.486 1.00 96.50 199 ALA A O 1
ATOM 1500 N N . GLY A 1 200 ? 23.117 0.305 -10.534 1.00 95.44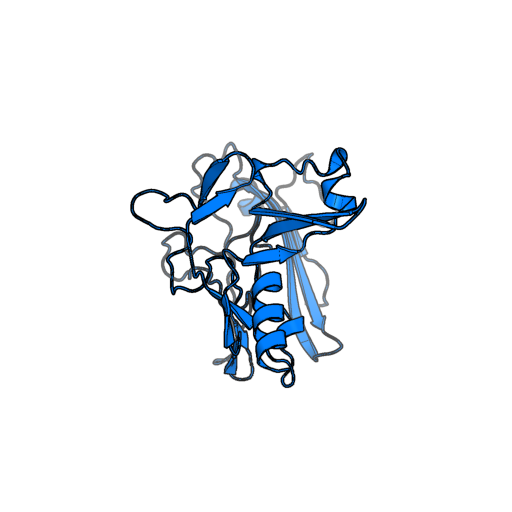 200 GLY A N 1
ATOM 1501 C CA . GLY A 1 200 ? 21.687 0.529 -10.721 1.00 95.44 200 GLY A CA 1
ATOM 1502 C C . GLY A 1 200 ? 21.236 0.452 -12.178 1.00 95.44 200 GLY A C 1
ATOM 1503 O O . GLY A 1 200 ? 20.040 0.475 -12.427 1.00 95.44 200 GLY A O 1
ATOM 1504 N N . LEU A 1 201 ? 22.138 0.364 -13.154 1.00 97.75 201 LEU A N 1
ATOM 1505 C CA . LEU A 1 201 ? 21.801 0.459 -14.576 1.00 97.75 201 LEU A CA 1
ATOM 1506 C C . LEU A 1 201 ? 22.055 -0.879 -15.273 1.00 97.75 201 LEU A C 1
ATOM 1508 O O . LEU A 1 201 ? 23.094 -1.495 -15.080 1.00 97.75 201 LEU A O 1
ATOM 1512 N N . GLN A 1 202 ? 21.118 -1.329 -16.108 1.00 97.62 202 GLN A N 1
ATOM 1513 C CA . GLN A 1 202 ? 21.168 -2.642 -16.774 1.00 97.62 202 GLN A CA 1
ATOM 1514 C C . GLN A 1 202 ? 21.531 -2.532 -18.259 1.00 97.62 202 GLN A C 1
ATOM 1516 O O . GLN A 1 202 ? 21.843 -3.527 -18.909 1.00 97.62 202 GLN A O 1
ATOM 1521 N N . GLY A 1 203 ? 21.495 -1.326 -18.824 1.00 97.75 203 GLY A N 1
ATOM 1522 C CA . GLY A 1 203 ? 21.830 -1.109 -20.224 1.00 97.75 203 GLY A CA 1
ATOM 1523 C C . GLY A 1 203 ? 22.158 0.343 -20.521 1.00 97.75 203 GLY A C 1
ATOM 1524 O O . GLY A 1 203 ? 21.658 1.257 -19.863 1.00 97.75 203 GLY A O 1
ATOM 1525 N N . LYS A 1 204 ? 22.988 0.555 -21.545 1.00 97.25 204 LYS A N 1
ATOM 1526 C CA . LYS A 1 204 ? 23.261 1.875 -22.113 1.00 97.25 204 LYS A CA 1
ATOM 1527 C C . LYS A 1 204 ? 23.399 1.809 -23.628 1.00 97.25 204 LYS A C 1
ATOM 1529 O O . LYS A 1 204 ? 23.928 0.839 -24.164 1.00 97.25 204 LYS A O 1
ATOM 1534 N N . LEU A 1 205 ? 22.975 2.867 -24.308 1.00 97.62 205 LEU A N 1
ATOM 1535 C CA . LEU A 1 205 ? 23.131 3.036 -25.750 1.00 97.62 205 LEU A CA 1
ATOM 1536 C C . LEU A 1 205 ? 23.623 4.451 -26.045 1.00 97.62 205 LEU A C 1
ATOM 1538 O O . LEU A 1 205 ? 22.935 5.423 -25.737 1.00 97.62 205 LEU A O 1
ATOM 1542 N N . LYS A 1 206 ? 24.788 4.570 -26.686 1.00 97.06 206 LYS A N 1
ATOM 1543 C CA . LYS A 1 206 ? 25.297 5.851 -27.184 1.00 97.06 206 LYS A CA 1
ATOM 1544 C C . LYS A 1 206 ? 24.808 6.085 -28.614 1.00 97.06 206 LYS A C 1
ATOM 1546 O O . LYS A 1 206 ? 25.020 5.242 -29.482 1.00 97.06 206 LYS A O 1
ATOM 1551 N N . LYS A 1 207 ? 24.183 7.235 -28.870 1.00 96.38 207 LYS A N 1
ATOM 1552 C CA . LYS A 1 207 ? 23.752 7.676 -30.206 1.00 96.38 207 LYS A CA 1
ATOM 1553 C C . LYS A 1 207 ? 24.130 9.144 -30.396 1.00 96.38 207 LYS A C 1
ATOM 1555 O O . LYS A 1 207 ? 23.462 10.036 -29.872 1.00 96.38 207 LYS A O 1
ATOM 1560 N N . GLY A 1 208 ? 25.210 9.379 -31.142 1.00 95.38 208 GLY A N 1
ATOM 1561 C CA . GLY A 1 208 ? 25.849 10.695 -31.222 1.00 95.38 208 GLY A CA 1
ATOM 1562 C C . GLY A 1 208 ? 26.342 11.137 -29.843 1.00 95.38 208 GLY A C 1
ATOM 1563 O O . GLY A 1 208 ? 26.996 10.361 -29.141 1.00 95.38 208 GLY A O 1
ATOM 1564 N N . ASP A 1 209 ? 25.956 12.346 -29.443 1.00 93.88 209 ASP A N 1
ATOM 1565 C CA . ASP A 1 209 ? 26.341 12.945 -28.157 1.00 93.88 209 ASP A CA 1
ATOM 1566 C C . ASP A 1 209 ? 25.411 12.564 -26.997 1.00 93.88 209 ASP A C 1
ATOM 1568 O O . ASP A 1 209 ? 25.623 12.980 -25.860 1.00 93.88 209 ASP A O 1
ATOM 1572 N N . LYS A 1 210 ? 24.364 11.771 -27.263 1.00 94.75 210 LYS A N 1
ATOM 1573 C CA . LYS A 1 210 ? 23.410 11.326 -26.241 1.00 94.75 210 LYS A CA 1
ATOM 1574 C C . LYS A 1 210 ? 23.686 9.888 -25.820 1.00 94.75 210 LYS A C 1
ATOM 1576 O O . LYS A 1 210 ? 23.910 9.017 -26.663 1.00 94.75 210 LYS A O 1
ATOM 1581 N N . THR A 1 211 ? 23.570 9.640 -24.520 1.00 97.00 211 THR A N 1
ATOM 1582 C CA . THR A 1 211 ? 23.551 8.295 -23.937 1.00 97.00 211 THR A CA 1
ATOM 1583 C C . THR A 1 211 ? 22.178 8.034 -23.328 1.00 97.00 211 THR A C 1
ATOM 1585 O O . THR A 1 211 ? 21.678 8.829 -22.531 1.00 97.00 211 THR A O 1
ATOM 1588 N N . TYR A 1 212 ? 21.561 6.928 -23.727 1.00 97.94 212 TYR A N 1
ATOM 1589 C CA . TYR A 1 212 ? 20.300 6.429 -23.185 1.00 97.94 212 TYR A CA 1
ATOM 1590 C C . TYR A 1 212 ? 20.585 5.279 -22.236 1.00 97.94 212 TYR A C 1
ATOM 1592 O O . TYR A 1 212 ? 21.527 4.522 -22.470 1.00 97.94 212 TYR A O 1
ATOM 1600 N N . TYR A 1 213 ? 19.765 5.144 -21.200 1.00 98.38 213 TYR A N 1
ATOM 1601 C CA . TYR A 1 213 ? 19.973 4.179 -20.132 1.00 98.38 213 TYR A CA 1
ATOM 1602 C C . TYR A 1 213 ? 18.716 3.356 -19.876 1.00 98.38 213 TYR A C 1
ATOM 1604 O O . TYR A 1 213 ? 17.594 3.813 -20.110 1.00 98.38 213 TYR A O 1
ATOM 1612 N N . TRP A 1 214 ? 18.925 2.150 -19.359 1.00 98.31 214 TRP A N 1
ATOM 1613 C CA . TRP A 1 214 ? 17.872 1.258 -18.899 1.00 98.31 214 TRP A CA 1
ATOM 1614 C C . TRP A 1 214 ? 18.105 0.899 -17.440 1.00 98.31 214 TRP A C 1
ATOM 1616 O O . TRP A 1 214 ? 19.229 0.589 -17.045 1.00 98.31 214 TRP A O 1
ATOM 1626 N N . HIS A 1 215 ? 17.028 0.937 -16.668 1.00 96.44 215 HIS A N 1
ATOM 1627 C CA . HIS A 1 215 ? 17.008 0.686 -15.235 1.00 96.44 215 HIS A CA 1
ATOM 1628 C C . HIS A 1 215 ? 15.943 -0.364 -14.922 1.00 96.44 215 HIS A C 1
ATOM 1630 O O . HIS A 1 215 ? 14.858 -0.369 -15.514 1.00 96.44 215 HIS A O 1
ATOM 1636 N N . GLN A 1 216 ? 16.267 -1.270 -14.009 1.00 94.38 216 GLN A N 1
ATOM 1637 C CA . GLN A 1 216 ? 15.337 -2.219 -13.436 1.00 94.38 216 GLN A CA 1
ATOM 1638 C C . GLN A 1 216 ? 14.478 -1.502 -12.402 1.00 94.38 216 GLN A C 1
ATOM 1640 O O . GLN A 1 216 ? 14.981 -0.860 -11.490 1.00 94.38 216 GLN A O 1
ATOM 1645 N N . SER A 1 217 ? 13.168 -1.644 -12.529 1.00 93.25 217 SER A N 1
ATOM 1646 C CA . SER A 1 217 ? 12.212 -1.168 -11.538 1.00 93.25 217 SER A CA 1
ATOM 1647 C C . SER A 1 217 ? 11.206 -2.263 -11.205 1.00 93.25 217 SER A C 1
ATOM 1649 O O . SER A 1 217 ? 11.091 -3.275 -11.914 1.00 93.25 217 SER A O 1
ATOM 1651 N N . LEU A 1 218 ? 10.496 -2.060 -10.096 1.00 93.19 218 LEU A N 1
ATOM 1652 C CA . LEU A 1 218 ? 9.437 -2.939 -9.628 1.00 93.19 218 LEU A CA 1
ATOM 1653 C C . LEU A 1 218 ? 8.164 -2.153 -9.315 1.00 93.19 218 LEU A C 1
ATOM 1655 O O . LEU A 1 218 ? 8.224 -1.013 -8.860 1.00 93.19 218 LEU A O 1
ATOM 1659 N N . GLY A 1 219 ? 7.013 -2.780 -9.527 1.00 94.94 219 GLY A N 1
ATOM 1660 C CA . GLY A 1 219 ? 5.713 -2.228 -9.167 1.00 94.94 219 GLY A CA 1
ATOM 1661 C C . GLY A 1 219 ? 4.608 -2.644 -10.128 1.00 94.94 219 GLY A C 1
ATOM 1662 O O . GLY A 1 219 ? 4.850 -3.026 -11.274 1.00 94.94 219 GLY A O 1
ATOM 1663 N N . THR A 1 220 ? 3.360 -2.490 -9.691 1.00 96.94 220 THR A N 1
ATOM 1664 C CA . THR A 1 220 ? 2.204 -2.535 -10.602 1.00 96.94 220 THR A CA 1
ATOM 1665 C C . THR A 1 220 ? 2.310 -1.442 -11.671 1.00 96.94 220 THR A C 1
ATOM 1667 O O . THR A 1 220 ? 1.936 -1.680 -12.813 1.00 96.94 220 THR A O 1
ATOM 1670 N N . SER A 1 221 ? 2.960 -0.311 -11.366 1.00 96.19 221 SER A N 1
ATOM 1671 C CA . SER A 1 221 ? 3.347 0.726 -12.338 1.00 96.19 221 SER A CA 1
ATOM 1672 C C . SER A 1 221 ? 4.221 0.219 -13.491 1.00 96.19 221 SER A C 1
ATOM 1674 O O . SER A 1 221 ? 4.233 0.840 -14.549 1.00 96.19 221 SER A O 1
ATOM 1676 N N . MET A 1 222 ? 4.945 -0.893 -13.312 1.00 97.00 222 MET A N 1
ATOM 1677 C CA . MET A 1 222 ? 5.715 -1.546 -14.376 1.00 97.00 222 MET A CA 1
ATOM 1678 C C . MET A 1 222 ? 4.899 -2.631 -15.085 1.00 97.00 222 MET A C 1
ATOM 1680 O O . MET A 1 222 ? 5.073 -2.822 -16.284 1.00 97.00 222 MET A O 1
ATOM 1684 N N . ALA A 1 223 ? 3.978 -3.298 -14.386 1.00 97.94 223 ALA A N 1
ATOM 1685 C CA . ALA A 1 223 ? 3.085 -4.294 -14.977 1.00 97.94 223 ALA A CA 1
ATOM 1686 C C . ALA A 1 223 ? 2.031 -3.665 -15.911 1.00 97.94 223 ALA A C 1
ATOM 1688 O O . ALA A 1 223 ? 1.803 -4.156 -17.016 1.00 97.94 223 ALA A O 1
ATOM 1689 N N . THR A 1 224 ? 1.418 -2.548 -15.507 1.00 98.00 224 THR A N 1
ATOM 1690 C CA . THR A 1 224 ? 0.391 -1.833 -16.285 1.00 98.00 224 THR A CA 1
ATOM 1691 C C . THR A 1 224 ? 0.825 -1.496 -17.720 1.00 98.00 224 THR A C 1
ATOM 1693 O O . THR A 1 224 ? 0.090 -1.850 -18.644 1.00 98.00 224 THR A O 1
ATOM 1696 N N . PRO A 1 225 ? 1.998 -0.874 -17.976 1.00 97.56 225 PRO A N 1
ATOM 1697 C CA . PRO A 1 225 ? 2.429 -0.582 -19.343 1.00 97.56 225 PRO A CA 1
ATOM 1698 C C . PRO A 1 225 ? 2.757 -1.834 -20.171 1.00 97.56 225 PRO A C 1
ATOM 1700 O O . PRO A 1 225 ? 2.669 -1.768 -21.395 1.00 97.56 225 PRO A O 1
ATOM 1703 N N . VAL A 1 226 ? 3.079 -2.979 -19.551 1.00 97.56 226 VAL A N 1
ATOM 1704 C CA . VAL A 1 226 ? 3.239 -4.250 -20.285 1.00 97.56 226 VAL A CA 1
ATOM 1705 C C . VAL A 1 226 ? 1.902 -4.696 -20.876 1.00 97.56 226 VAL A C 1
ATOM 1707 O O . VAL A 1 226 ? 1.843 -5.053 -22.049 1.00 97.56 226 VAL A O 1
ATOM 1710 N N . VAL A 1 227 ? 0.817 -4.624 -20.097 1.00 98.25 227 VAL A N 1
ATOM 1711 C CA . VAL A 1 227 ? -0.535 -4.925 -20.600 1.00 98.25 227 VAL A CA 1
ATOM 1712 C C . VAL A 1 227 ? -0.972 -3.893 -21.630 1.00 98.25 227 VAL A C 1
ATOM 1714 O O . VAL A 1 227 ? -1.471 -4.273 -22.682 1.00 98.25 227 VAL A O 1
ATOM 1717 N N . ALA A 1 228 ? -0.747 -2.601 -21.373 1.00 98.19 228 ALA A N 1
ATOM 1718 C CA . ALA A 1 228 ? -1.108 -1.549 -22.321 1.00 98.19 228 ALA A CA 1
ATOM 1719 C C . ALA A 1 228 ? -0.440 -1.758 -23.692 1.00 98.19 228 ALA A C 1
ATOM 1721 O O . ALA A 1 228 ? -1.101 -1.633 -24.718 1.00 98.19 228 ALA A O 1
ATOM 1722 N N . GLY A 1 229 ? 0.842 -2.139 -23.711 1.00 97.88 229 GLY A N 1
ATOM 1723 C CA . GLY A 1 229 ? 1.555 -2.471 -24.944 1.00 97.88 229 GLY A CA 1
ATOM 1724 C C . GLY A 1 229 ? 1.067 -3.752 -25.628 1.00 97.88 229 GLY A C 1
ATOM 1725 O O . GLY A 1 229 ? 1.160 -3.844 -26.842 1.00 97.88 229 GLY A O 1
ATOM 1726 N N . ALA A 1 230 ? 0.539 -4.725 -24.880 1.00 97.38 230 ALA A N 1
ATOM 1727 C CA . ALA A 1 230 ? -0.061 -5.936 -25.447 1.00 97.38 230 ALA A CA 1
ATOM 1728 C C . ALA A 1 230 ? -1.472 -5.706 -26.024 1.00 97.38 230 ALA A C 1
ATOM 1730 O O . ALA A 1 230 ? -1.931 -6.502 -26.839 1.00 97.38 230 ALA A O 1
ATOM 1731 N N . VAL A 1 231 ? -2.167 -4.659 -25.573 1.00 97.69 231 VAL A N 1
ATOM 1732 C CA . VAL A 1 231 ? -3.504 -4.277 -26.056 1.00 97.69 231 VAL A CA 1
ATOM 1733 C C . VAL A 1 231 ? -3.443 -3.451 -27.347 1.00 97.69 231 VAL A C 1
ATOM 1735 O O . VAL A 1 231 ? -4.372 -3.542 -28.148 1.00 97.69 231 VAL A O 1
ATOM 1738 N N . ALA A 1 232 ? -2.404 -2.628 -27.513 1.00 96.00 232 ALA A N 1
ATOM 1739 C CA . ALA A 1 232 ? -2.216 -1.733 -28.660 1.00 96.00 232 ALA A CA 1
ATOM 1740 C C . ALA A 1 232 ? -1.893 -2.483 -29.963 1.00 96.00 232 ALA A C 1
ATOM 1742 O O . ALA A 1 232 ? -2.397 -2.031 -31.017 1.00 96.00 232 ALA A O 1
#